Protein AF-A0A7S2JLD4-F1 (afdb_monomer_lite)

Radius of gyration: 40.52 Å; chains: 1; bounding box: 100×40×99 Å

Sequence (195 aa):
AATKGPEAGDALAAPRPEAVESIDSILMRTHRTEVIERVGPRAERYLPTEDPTAFLLPDNRLDPWERRWQKVFVAVPWLVFACMLASPLLLVRTNLPWLQKRAEEDRRAAEARATALDVGRVPEFVIVSFPQMPDVLERPFPTLLLLFDPGTFASAMFLPLMHDLEAALRASGIKVAVAALDLSASPRPPASFLW

Organism: NCBI:txid1333877

pLDDT: mean 81.18, std 14.67, range [35.88, 95.44]

Foldseek 3Di:
DDDDDDDDDDPPPDPDPPDPQDPVLVVLVVVVVVCCVVVHQQCVLVRDDSDPPDPDDDPSNDDPVVVVVSVVVVVVVVVVVVCVVVVVVVVCVVCVVVVVVVVVVVVVVQVVLLVQVVPDDADAEEEDEPVCVVVVVPDSAAEAEAEDEPVDPVCVPVVVVLNVVRVVCVVVSNRYHYYYYHQPDPPHDDPVPVD

Structure (mmCIF, N/CA/C/O backbone):
data_AF-A0A7S2JLD4-F1
#
_entry.id   AF-A0A7S2JLD4-F1
#
loop_
_atom_site.group_PDB
_atom_site.id
_atom_site.type_symbol
_atom_site.label_atom_id
_atom_site.label_alt_id
_atom_site.label_comp_id
_atom_site.label_asym_id
_atom_site.label_entity_id
_atom_site.label_seq_id
_atom_site.pdbx_PDB_ins_code
_atom_site.Cartn_x
_atom_site.Cartn_y
_atom_site.Cartn_z
_atom_site.occupancy
_atom_site.B_iso_or_equiv
_atom_site.auth_seq_id
_atom_site.auth_comp_id
_atom_site.auth_asym_id
_atom_site.auth_atom_id
_atom_site.pdbx_PDB_model_num
ATOM 1 N N . ALA A 1 1 ? 66.917 -23.394 -15.095 1.00 40.91 1 ALA A N 1
ATOM 2 C CA . ALA A 1 1 ? 66.005 -23.916 -16.129 1.00 40.91 1 ALA A CA 1
ATOM 3 C C . ALA A 1 1 ? 64.582 -23.570 -15.712 1.00 40.91 1 ALA A C 1
ATOM 5 O O . ALA A 1 1 ? 64.071 -24.175 -14.783 1.00 40.91 1 ALA A O 1
ATOM 6 N N . ALA A 1 2 ? 64.009 -22.519 -16.300 1.00 41.19 2 ALA A N 1
ATOM 7 C CA . ALA A 1 2 ? 62.650 -22.064 -16.020 1.00 41.19 2 ALA A CA 1
ATOM 8 C C . ALA A 1 2 ? 61.789 -22.398 -17.242 1.00 41.19 2 ALA A C 1
ATOM 10 O O . ALA A 1 2 ? 62.010 -21.869 -18.330 1.00 41.19 2 ALA A O 1
ATOM 11 N N . THR A 1 3 ? 60.878 -23.351 -17.076 1.00 37.22 3 THR A N 1
ATOM 12 C CA . THR A 1 3 ? 59.953 -23.827 -18.105 1.00 37.22 3 THR A CA 1
ATOM 13 C C . THR A 1 3 ? 58.864 -22.788 -18.339 1.00 37.22 3 THR A C 1
ATOM 15 O O . THR A 1 3 ? 58.007 -22.557 -17.489 1.00 37.22 3 THR A O 1
ATOM 18 N N . LYS A 1 4 ? 58.940 -22.152 -19.508 1.00 39.12 4 LYS A N 1
ATOM 19 C CA . LYS A 1 4 ? 57.953 -21.236 -20.078 1.00 39.12 4 LYS A CA 1
ATOM 20 C C . LYS A 1 4 ? 56.729 -22.069 -20.490 1.00 39.12 4 LYS A C 1
ATOM 22 O O . LYS A 1 4 ? 56.853 -22.939 -21.348 1.00 39.12 4 LYS A O 1
ATOM 27 N N . GLY A 1 5 ? 55.592 -21.868 -19.825 1.00 36.56 5 GLY A N 1
ATOM 28 C CA . GLY A 1 5 ? 54.322 -22.502 -20.196 1.00 36.56 5 GLY A CA 1
ATOM 29 C C . GLY A 1 5 ? 53.826 -21.975 -21.551 1.00 36.56 5 GLY A C 1
ATOM 30 O O . GLY A 1 5 ? 54.089 -20.811 -21.860 1.00 36.56 5 GLY A O 1
ATOM 31 N N . PRO A 1 6 ? 53.170 -22.808 -22.377 1.00 42.22 6 PRO A N 1
ATOM 32 C CA . PRO A 1 6 ? 52.760 -22.420 -23.718 1.00 42.22 6 PRO A CA 1
ATOM 33 C C . PRO A 1 6 ? 51.576 -21.451 -23.657 1.00 42.22 6 PRO A C 1
ATOM 35 O O . PRO A 1 6 ? 50.605 -21.675 -22.934 1.00 42.22 6 PRO A O 1
ATOM 38 N N . GLU A 1 7 ? 51.692 -20.366 -24.421 1.00 40.00 7 GLU A N 1
ATOM 39 C CA . GLU A 1 7 ? 50.635 -19.391 -24.666 1.00 40.00 7 GLU A CA 1
ATOM 40 C C . GLU A 1 7 ? 49.416 -20.105 -25.259 1.00 40.00 7 GLU A C 1
ATOM 42 O O . GLU A 1 7 ? 49.520 -20.850 -26.236 1.00 40.00 7 GLU A O 1
ATOM 47 N N . ALA A 1 8 ? 48.267 -19.919 -24.606 1.00 40.28 8 ALA A N 1
ATOM 48 C CA . ALA A 1 8 ? 46.988 -20.434 -25.055 1.00 40.28 8 ALA A CA 1
ATOM 49 C C . ALA A 1 8 ? 46.688 -19.842 -26.434 1.00 40.28 8 ALA A C 1
ATOM 51 O O . ALA A 1 8 ? 46.557 -18.628 -26.587 1.00 40.28 8 ALA A O 1
ATOM 52 N N . GLY A 1 9 ? 46.666 -20.735 -27.420 1.00 35.88 9 GLY A N 1
ATOM 53 C CA . GLY A 1 9 ? 46.580 -20.410 -28.827 1.00 35.88 9 GLY A CA 1
ATOM 54 C C . GLY A 1 9 ? 45.345 -19.598 -29.188 1.00 35.88 9 GLY A C 1
ATOM 55 O O . GLY A 1 9 ? 44.261 -19.785 -28.631 1.00 35.88 9 GLY A O 1
ATOM 56 N N . ASP A 1 10 ? 45.556 -18.747 -30.190 1.00 36.53 10 ASP A N 1
ATOM 57 C CA . ASP A 1 10 ? 44.549 -18.288 -31.134 1.00 36.53 10 ASP A CA 1
ATOM 58 C C . ASP A 1 10 ? 43.560 -19.421 -31.418 1.00 36.53 10 ASP A C 1
ATOM 60 O O . ASP A 1 10 ? 43.861 -20.398 -32.111 1.00 36.53 10 ASP A O 1
ATOM 64 N N . ALA A 1 11 ? 42.360 -19.292 -30.860 1.00 41.16 11 ALA A N 1
ATOM 65 C CA . ALA A 1 11 ? 41.224 -20.055 -31.320 1.00 41.16 11 ALA A CA 1
ATOM 66 C C . ALA A 1 11 ? 40.990 -19.633 -32.772 1.00 41.16 11 ALA A C 1
ATOM 68 O O . ALA A 1 11 ? 40.464 -18.548 -33.026 1.00 41.16 11 ALA A O 1
ATOM 69 N N . LEU A 1 12 ? 41.426 -20.481 -33.712 1.00 42.84 12 LEU A N 1
ATOM 70 C CA . LEU A 1 12 ? 41.063 -20.399 -35.120 1.00 42.84 12 LEU A CA 1
ATOM 71 C C . LEU A 1 12 ? 39.550 -20.186 -35.198 1.00 42.84 12 LEU A C 1
ATOM 73 O O . LEU A 1 12 ? 38.766 -21.113 -34.984 1.00 42.84 12 LEU A O 1
ATOM 77 N N . ALA A 1 13 ? 39.140 -18.957 -35.502 1.00 44.38 13 ALA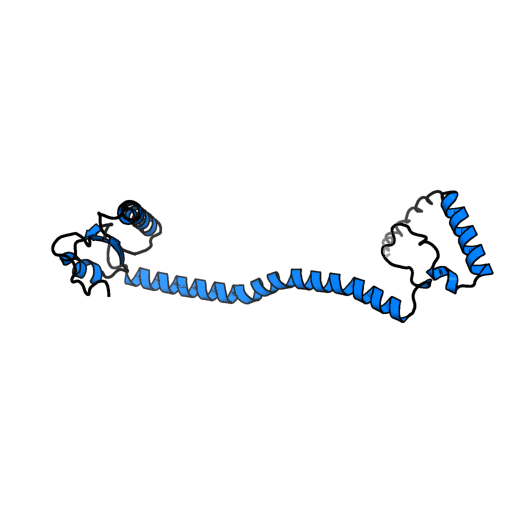 A N 1
ATOM 78 C CA . ALA A 1 13 ? 37.794 -18.689 -35.949 1.00 44.38 13 ALA A CA 1
ATOM 79 C C . ALA A 1 13 ? 37.601 -19.517 -37.220 1.00 44.38 13 ALA A C 1
ATOM 81 O O . ALA A 1 13 ? 38.242 -19.259 -38.241 1.00 44.38 13 ALA A O 1
ATOM 82 N N . ALA A 1 14 ? 36.772 -20.558 -37.133 1.00 44.38 14 ALA A N 1
ATOM 83 C CA . ALA A 1 14 ? 36.353 -21.312 -38.299 1.00 44.38 14 ALA A CA 1
ATOM 84 C C . ALA A 1 14 ? 35.874 -20.312 -39.369 1.00 44.38 14 ALA A C 1
ATOM 86 O O . ALA A 1 14 ? 35.101 -19.404 -39.028 1.00 44.38 14 ALA A O 1
ATOM 87 N N . PRO A 1 15 ? 36.330 -20.420 -40.631 1.00 46.25 15 PRO A N 1
ATOM 88 C CA . PRO A 1 15 ? 35.827 -19.557 -41.686 1.00 46.25 15 PRO A CA 1
ATOM 89 C C . PRO A 1 15 ? 34.311 -19.741 -41.743 1.00 46.25 15 PRO A C 1
ATOM 91 O O . PRO A 1 15 ? 33.816 -20.866 -41.851 1.00 46.25 15 PRO A O 1
ATOM 94 N N . ARG A 1 16 ? 33.568 -18.636 -41.590 1.00 47.72 16 ARG A N 1
ATOM 95 C CA . ARG A 1 16 ? 32.115 -18.645 -41.784 1.00 47.72 16 ARG A CA 1
ATOM 96 C C . ARG A 1 16 ? 31.854 -19.256 -43.163 1.00 47.72 16 ARG A C 1
ATOM 98 O O . ARG A 1 16 ? 32.512 -18.823 -44.107 1.00 47.72 16 ARG A O 1
ATOM 105 N N . PRO A 1 17 ? 30.940 -20.231 -43.298 1.00 48.19 17 PRO A N 1
ATOM 106 C CA . PRO A 1 17 ? 30.554 -20.704 -44.616 1.00 48.19 17 PRO A CA 1
ATOM 107 C C . PRO A 1 17 ? 30.037 -19.491 -45.390 1.00 48.19 17 PRO A C 1
ATOM 109 O O . PRO A 1 17 ? 29.082 -18.845 -44.953 1.00 48.19 17 PRO A O 1
ATOM 112 N N . GLU A 1 18 ? 30.724 -19.133 -46.475 1.00 55.59 18 GLU A N 1
ATOM 113 C CA . GLU A 1 18 ? 30.264 -18.105 -47.400 1.00 55.59 18 GLU A CA 1
ATOM 114 C C . GLU A 1 18 ? 28.884 -18.544 -47.884 1.00 55.59 18 GLU A C 1
ATOM 116 O O . GLU A 1 18 ? 28.733 -19.564 -48.561 1.00 55.59 18 GLU A O 1
ATOM 121 N N . ALA A 1 19 ? 27.852 -17.830 -47.434 1.00 59.12 19 ALA A N 1
ATOM 122 C CA . ALA A 1 19 ? 26.507 -18.032 -47.927 1.00 59.12 19 ALA A CA 1
ATOM 123 C C . ALA A 1 19 ? 26.563 -17.835 -49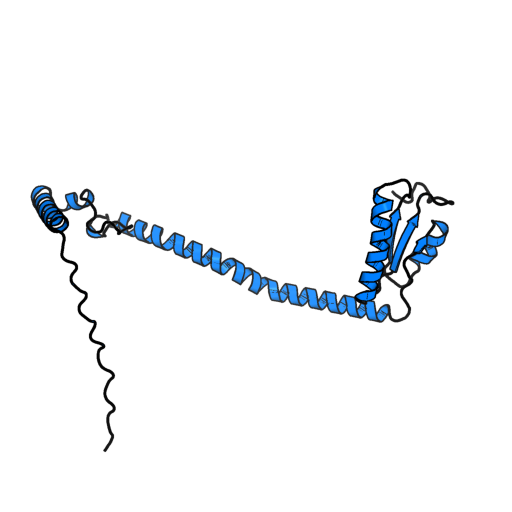.442 1.00 59.12 19 ALA A C 1
ATOM 125 O O . ALA A 1 19 ? 26.995 -16.780 -49.901 1.00 59.12 19 ALA A O 1
ATOM 126 N N . VAL A 1 20 ? 26.185 -18.865 -50.200 1.00 60.56 20 VAL A N 1
ATOM 127 C CA . VAL A 1 20 ? 26.134 -18.818 -51.664 1.00 60.56 20 VAL A CA 1
ATOM 128 C C . VAL A 1 20 ? 25.304 -17.594 -52.056 1.00 60.56 20 VAL A C 1
ATOM 130 O O . VAL A 1 20 ? 24.096 -17.571 -51.811 1.00 60.56 20 VAL A O 1
ATOM 133 N N . GLU A 1 21 ? 25.956 -16.554 -52.591 1.00 65.19 21 GLU A N 1
ATOM 134 C CA . GLU A 1 21 ? 25.275 -15.338 -53.040 1.00 65.19 21 GLU A CA 1
ATOM 135 C C . GLU A 1 21 ? 24.232 -15.743 -54.090 1.00 65.19 21 GLU A C 1
ATOM 137 O O . GLU A 1 21 ? 24.537 -16.386 -55.097 1.00 65.19 21 GLU A O 1
ATOM 142 N N . SER A 1 22 ? 22.969 -15.407 -53.833 1.00 80.12 22 SER A N 1
ATOM 143 C CA . SER A 1 22 ? 21.883 -15.669 -54.776 1.00 80.12 22 SER A CA 1
ATOM 144 C C . SER A 1 22 ? 22.113 -14.903 -56.085 1.00 80.12 22 SER A C 1
ATOM 146 O O . SER A 1 22 ? 22.617 -13.775 -56.078 1.00 80.12 22 SER A O 1
ATOM 148 N N . ILE A 1 23 ? 21.703 -15.478 -57.217 1.00 79.12 23 ILE A N 1
ATOM 149 C CA . ILE A 1 23 ? 21.789 -14.816 -58.533 1.00 79.12 23 ILE A CA 1
ATOM 150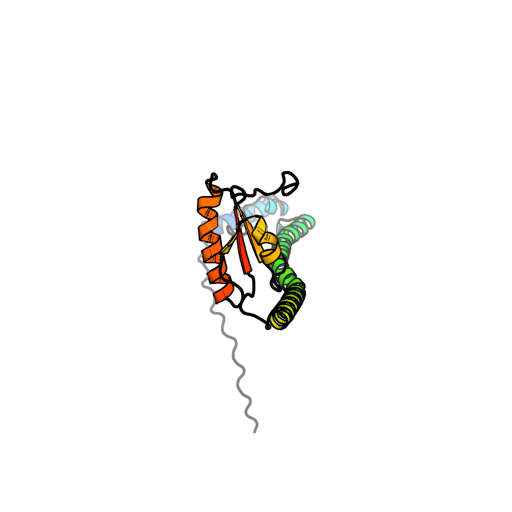 C C . ILE A 1 23 ? 21.103 -13.440 -58.489 1.00 79.12 23 ILE A C 1
ATOM 152 O O . ILE A 1 23 ? 21.629 -12.468 -59.030 1.00 79.12 23 ILE A O 1
ATOM 156 N N . ASP A 1 24 ? 19.996 -13.329 -57.753 1.00 75.56 24 ASP A N 1
ATOM 157 C CA . ASP A 1 24 ? 19.273 -12.074 -57.557 1.00 75.56 24 ASP A CA 1
ATOM 158 C C . ASP A 1 24 ? 20.114 -11.019 -56.824 1.00 75.56 24 ASP A C 1
ATOM 160 O O . ASP A 1 24 ? 20.131 -9.858 -57.232 1.00 75.56 24 ASP A O 1
ATOM 164 N N . SER A 1 25 ? 20.874 -11.402 -55.789 1.00 76.62 25 SER A N 1
ATOM 165 C CA . SER A 1 25 ? 21.777 -10.470 -55.093 1.00 76.62 25 SER A CA 1
ATOM 166 C C . SER A 1 25 ? 22.916 -9.967 -55.984 1.00 76.62 25 SER A C 1
ATOM 168 O O . SER A 1 25 ? 23.276 -8.790 -55.908 1.00 76.62 25 SER A O 1
ATOM 170 N N . ILE A 1 26 ? 23.430 -10.819 -56.877 1.00 80.88 26 ILE A N 1
ATOM 171 C CA . ILE A 1 26 ? 24.472 -10.444 -57.842 1.00 80.88 26 ILE A CA 1
ATOM 172 C C . ILE A 1 26 ? 23.900 -9.456 -58.865 1.00 80.88 26 ILE A C 1
ATOM 174 O O . ILE A 1 26 ? 24.467 -8.382 -59.064 1.00 80.88 26 ILE A O 1
ATOM 178 N N . LEU A 1 27 ? 22.739 -9.764 -59.453 1.00 82.38 27 LEU A N 1
ATOM 179 C CA . LEU A 1 27 ? 22.065 -8.894 -60.423 1.00 82.38 27 LEU A CA 1
ATOM 180 C C . LEU A 1 27 ? 21.689 -7.535 -59.819 1.00 82.38 27 LEU A C 1
ATOM 182 O O . LEU A 1 27 ? 21.893 -6.499 -60.455 1.00 82.38 27 LEU A O 1
ATOM 186 N N . MET A 1 28 ? 21.199 -7.519 -58.576 1.00 80.50 28 MET A N 1
ATOM 187 C CA . MET A 1 28 ? 20.879 -6.284 -57.856 1.00 80.50 28 MET A CA 1
ATOM 188 C C . MET A 1 28 ? 22.122 -5.425 -57.614 1.00 80.50 28 MET A C 1
ATOM 190 O O . MET A 1 28 ? 22.062 -4.209 -57.803 1.00 80.50 28 MET A O 1
ATOM 194 N N . ARG A 1 29 ? 23.260 -6.033 -57.249 1.00 82.44 29 ARG A N 1
ATOM 195 C CA . ARG A 1 29 ? 24.532 -5.317 -57.071 1.00 82.44 29 ARG A CA 1
ATOM 196 C C . ARG A 1 29 ? 25.039 -4.745 -58.398 1.00 82.44 29 ARG A C 1
ATOM 198 O O . ARG A 1 29 ? 25.413 -3.577 -58.437 1.00 82.44 29 ARG A O 1
ATOM 205 N N . THR A 1 30 ? 24.996 -5.509 -59.489 1.00 84.81 30 THR A N 1
ATOM 206 C CA . THR A 1 30 ? 25.430 -5.035 -60.816 1.00 84.81 30 THR A CA 1
ATOM 207 C C . THR A 1 30 ? 24.563 -3.885 -61.328 1.00 84.81 30 THR A C 1
ATOM 209 O O . THR A 1 30 ? 25.098 -2.854 -61.733 1.00 84.81 30 THR A O 1
ATOM 212 N N . HIS A 1 31 ? 23.234 -4.011 -61.240 1.00 83.81 31 HIS A N 1
ATOM 213 C CA . HIS A 1 31 ? 22.307 -2.946 -61.633 1.00 83.81 31 HIS A CA 1
ATOM 214 C C . HIS A 1 31 ? 22.509 -1.678 -60.790 1.00 83.81 31 HIS A C 1
ATOM 216 O O . HIS A 1 31 ? 22.475 -0.560 -61.299 1.00 83.81 31 HIS A O 1
ATOM 222 N N . ARG A 1 32 ? 22.772 -1.837 -59.488 1.00 83.56 32 ARG A N 1
ATOM 223 C CA . ARG A 1 32 ? 23.090 -0.727 -58.587 1.00 83.56 32 ARG A CA 1
ATOM 224 C C . ARG A 1 32 ? 24.354 0.016 -59.028 1.00 83.56 32 ARG A C 1
ATOM 226 O O . ARG A 1 32 ? 24.309 1.242 -59.118 1.00 83.56 32 ARG A O 1
ATOM 233 N N . THR A 1 33 ? 25.444 -0.700 -59.309 1.00 84.25 33 THR A N 1
ATOM 234 C CA . THR A 1 33 ? 26.702 -0.102 -59.785 1.00 84.25 33 THR A CA 1
ATOM 235 C C . THR A 1 33 ? 26.482 0.678 -61.078 1.00 84.25 33 THR A C 1
ATOM 237 O O . THR A 1 33 ? 26.883 1.834 -61.166 1.00 84.25 33 THR A O 1
ATOM 240 N N . GLU A 1 34 ? 25.749 0.105 -62.033 1.00 85.38 34 GLU A N 1
ATOM 241 C CA . GLU A 1 34 ? 25.434 0.768 -63.302 1.00 85.38 34 GLU A CA 1
ATOM 242 C C . GLU A 1 34 ? 24.619 2.060 -63.107 1.00 85.38 34 GLU A C 1
ATOM 244 O O . GLU A 1 34 ? 24.892 3.085 -63.737 1.00 85.38 34 GLU A O 1
ATOM 249 N N . VAL A 1 35 ? 23.630 2.051 -62.208 1.00 83.06 35 VAL A N 1
ATOM 250 C CA . VAL A 1 35 ? 22.839 3.250 -61.888 1.00 83.06 35 VAL A CA 1
ATOM 251 C C . VAL A 1 35 ? 23.708 4.334 -61.247 1.00 83.06 35 VAL A C 1
ATOM 253 O O . VAL A 1 35 ? 23.568 5.511 -61.589 1.00 83.06 35 VAL A O 1
ATOM 256 N N . ILE A 1 36 ? 24.618 3.959 -60.345 1.00 84.50 36 ILE A N 1
ATOM 257 C CA . ILE A 1 36 ? 25.536 4.900 -59.688 1.00 84.50 36 ILE A CA 1
ATOM 258 C C . ILE A 1 36 ? 26.520 5.498 -60.699 1.00 84.50 36 ILE A C 1
ATOM 260 O O . ILE A 1 36 ? 26.757 6.703 -60.666 1.00 84.50 36 ILE A O 1
ATOM 264 N N . GLU A 1 37 ? 27.045 4.699 -61.629 1.00 85.69 37 GLU A N 1
ATOM 265 C CA . GLU A 1 37 ? 27.940 5.177 -62.689 1.00 85.69 37 GLU A CA 1
ATOM 266 C C . GLU A 1 37 ? 27.245 6.160 -63.642 1.00 85.69 37 GLU A C 1
ATOM 268 O O . GLU A 1 37 ? 27.846 7.151 -64.055 1.00 85.69 37 GLU A O 1
ATOM 273 N N . ARG A 1 38 ? 25.964 5.929 -63.963 1.00 84.56 38 ARG A N 1
ATOM 274 C CA . ARG A 1 38 ? 25.200 6.774 -64.898 1.00 84.56 38 ARG A CA 1
ATOM 275 C C . ARG A 1 38 ? 24.638 8.051 -64.272 1.00 84.56 38 ARG A C 1
ATOM 277 O O . ARG A 1 38 ? 24.601 9.085 -64.933 1.00 84.56 38 ARG A O 1
ATOM 284 N N . VAL A 1 39 ? 24.141 7.982 -63.037 1.00 84.12 39 VAL A N 1
ATOM 285 C CA . VAL A 1 39 ? 23.393 9.078 -62.378 1.00 84.12 39 VAL A CA 1
ATOM 286 C C . VAL A 1 39 ? 24.236 9.784 -61.306 1.00 84.12 39 VAL A C 1
ATOM 288 O O . VAL A 1 39 ? 23.924 10.898 -60.880 1.00 84.12 39 VAL A O 1
ATOM 291 N N . GLY A 1 40 ? 25.344 9.167 -60.896 1.00 82.75 40 GLY A N 1
ATOM 292 C CA . GLY A 1 40 ? 26.253 9.662 -59.873 1.00 82.75 40 GLY A CA 1
ATOM 293 C C . GLY A 1 40 ? 25.928 9.156 -58.459 1.00 82.75 40 GLY A C 1
ATOM 294 O O . GLY A 1 40 ? 24.868 8.578 -58.203 1.00 82.75 40 GLY A O 1
ATOM 295 N N . PRO A 1 41 ? 26.812 9.436 -57.484 1.00 80.00 41 PRO A N 1
ATOM 296 C CA . PRO A 1 41 ? 26.761 8.859 -56.133 1.00 80.00 41 PRO A CA 1
ATOM 297 C C . PRO A 1 41 ? 25.532 9.282 -55.315 1.00 80.00 41 PRO A C 1
ATOM 299 O O . PRO A 1 41 ? 25.147 8.611 -54.363 1.00 80.00 41 PRO A O 1
ATOM 302 N N . ARG A 1 42 ? 24.852 10.372 -55.694 1.00 77.56 42 ARG A N 1
ATOM 303 C CA . ARG A 1 42 ? 23.611 10.809 -55.029 1.00 77.56 42 ARG A CA 1
ATOM 304 C C . ARG A 1 42 ? 22.426 9.874 -55.286 1.00 77.56 42 ARG A C 1
ATOM 306 O O . ARG A 1 42 ? 21.473 9.892 -54.508 1.00 77.56 42 ARG A O 1
ATOM 313 N N . ALA A 1 43 ? 22.480 9.054 -56.338 1.00 80.00 43 ALA A N 1
ATOM 314 C CA . ALA A 1 43 ? 21.441 8.073 -56.640 1.00 80.00 43 ALA A CA 1
ATOM 315 C C . ALA A 1 43 ? 21.362 6.950 -55.588 1.00 80.00 43 ALA A C 1
ATOM 317 O O . ALA A 1 43 ? 20.299 6.356 -55.409 1.00 80.00 43 ALA A O 1
ATOM 318 N N . GLU A 1 44 ? 22.441 6.706 -54.828 1.00 80.25 44 GLU A N 1
ATOM 319 C CA . GLU A 1 44 ? 22.493 5.668 -53.787 1.00 80.25 44 GLU A CA 1
ATOM 320 C C . GLU A 1 44 ? 21.406 5.812 -52.719 1.00 80.25 44 GLU A C 1
ATOM 322 O O . GLU A 1 44 ? 20.967 4.801 -52.164 1.00 80.25 44 GLU A O 1
ATOM 327 N N . ARG A 1 45 ? 20.955 7.047 -52.460 1.00 80.44 45 ARG A N 1
ATOM 328 C CA . ARG A 1 45 ? 19.912 7.377 -51.481 1.00 80.44 45 ARG A CA 1
ATOM 329 C C . ARG A 1 45 ? 18.557 6.753 -51.819 1.00 80.44 45 ARG A C 1
ATOM 331 O O . ARG A 1 45 ? 17.809 6.423 -50.905 1.00 80.44 45 ARG A O 1
ATOM 338 N N . TYR A 1 46 ? 18.259 6.577 -53.105 1.00 80.56 46 TYR A N 1
ATOM 339 C CA . TYR A 1 46 ? 16.956 6.103 -53.590 1.00 80.56 46 TYR A CA 1
ATOM 340 C C . TYR A 1 46 ? 16.952 4.623 -53.978 1.00 80.56 46 TYR A C 1
ATOM 342 O O . TYR A 1 46 ? 15.897 4.061 -54.261 1.00 80.56 46 TYR A O 1
ATOM 350 N N . LEU A 1 47 ? 18.122 3.984 -54.003 1.00 82.06 47 LEU A N 1
ATOM 351 C CA . LEU A 1 47 ? 18.235 2.566 -54.324 1.00 82.06 47 LEU A CA 1
ATOM 352 C C . LEU A 1 47 ? 17.764 1.706 -53.138 1.00 82.06 47 LEU A C 1
ATOM 354 O O . LEU A 1 47 ? 17.962 2.101 -51.990 1.00 82.06 47 LEU A O 1
ATOM 358 N N . PRO A 1 48 ? 17.208 0.505 -53.362 1.00 79.94 48 PRO A N 1
ATOM 359 C CA . PRO A 1 48 ? 16.862 -0.422 -52.282 1.00 79.94 48 PRO A CA 1
ATOM 360 C C . PRO A 1 48 ? 18.047 -0.718 -51.347 1.00 79.94 48 PRO A C 1
ATOM 362 O O . PRO A 1 48 ? 19.212 -0.636 -51.757 1.00 79.94 48 PRO A O 1
ATOM 365 N N . THR A 1 49 ? 17.782 -0.988 -50.067 1.00 74.75 49 THR A N 1
ATOM 366 C CA . THR A 1 49 ? 18.813 -1.389 -49.089 1.00 74.75 49 THR A CA 1
ATOM 367 C C . THR A 1 49 ? 19.371 -2.764 -49.456 1.00 74.75 49 THR A C 1
ATOM 369 O O . THR A 1 49 ? 18.616 -3.632 -49.878 1.00 74.75 49 THR A O 1
ATOM 372 N N . GLU A 1 50 ? 20.690 -2.946 -49.341 1.00 72.19 50 GLU A N 1
ATOM 373 C CA . GLU A 1 50 ? 21.346 -4.224 -49.675 1.00 72.19 50 GLU A CA 1
ATOM 374 C C . GLU A 1 50 ? 21.032 -5.312 -48.646 1.00 72.19 50 GLU A C 1
ATOM 376 O O . GLU A 1 50 ? 20.848 -6.470 -49.006 1.00 72.19 50 GLU A O 1
ATOM 381 N N . ASP A 1 51 ? 20.927 -4.923 -47.376 1.00 75.69 51 ASP A N 1
ATOM 382 C CA . ASP A 1 51 ? 20.494 -5.799 -46.298 1.00 75.69 51 ASP A CA 1
ATOM 383 C C . ASP A 1 51 ? 18.984 -5.613 -46.047 1.00 75.69 51 ASP A C 1
ATOM 385 O O . ASP A 1 51 ? 18.570 -4.547 -45.577 1.00 75.69 51 ASP A O 1
ATOM 389 N N . PRO A 1 52 ? 18.146 -6.626 -46.335 1.00 70.88 52 PRO A N 1
ATOM 390 C CA . PRO A 1 52 ? 16.707 -6.561 -46.089 1.00 70.88 52 PRO A CA 1
ATOM 391 C C . PRO A 1 52 ? 16.352 -6.557 -44.594 1.00 70.88 52 PRO A C 1
ATOM 393 O O . PRO A 1 52 ? 15.215 -6.255 -44.239 1.00 70.88 52 PRO A O 1
ATOM 396 N N . THR A 1 53 ? 17.301 -6.889 -43.714 1.00 77.69 53 THR A N 1
ATOM 397 C CA . THR A 1 53 ? 17.117 -6.915 -42.255 1.00 77.69 53 THR A CA 1
ATOM 398 C C . THR A 1 53 ? 17.638 -5.659 -41.559 1.00 77.69 53 THR A C 1
ATOM 400 O O . THR A 1 53 ? 17.394 -5.462 -40.365 1.00 77.69 53 THR A O 1
ATOM 403 N N . ALA A 1 54 ? 18.310 -4.768 -42.292 1.00 75.56 54 ALA A N 1
ATOM 404 C CA . ALA A 1 54 ? 18.807 -3.521 -41.740 1.00 75.56 54 ALA A CA 1
ATOM 405 C C . ALA A 1 54 ? 17.647 -2.562 -41.444 1.00 75.56 54 ALA A C 1
ATOM 407 O O . ALA A 1 54 ? 17.051 -1.960 -42.335 1.00 75.56 54 ALA A O 1
ATOM 408 N N . PHE A 1 55 ? 17.361 -2.377 -40.155 1.00 75.06 55 PHE A N 1
ATOM 409 C CA . PHE A 1 55 ? 16.390 -1.387 -39.684 1.00 75.06 55 PHE A CA 1
ATOM 410 C C . PHE A 1 55 ? 16.874 0.060 -39.889 1.00 75.06 55 PHE A C 1
ATOM 412 O O . PHE A 1 55 ? 16.079 0.996 -39.942 1.00 75.06 55 PHE A O 1
ATOM 419 N N . LEU A 1 56 ? 18.191 0.252 -39.987 1.00 82.19 56 LEU A N 1
ATOM 420 C CA . LEU A 1 56 ? 18.833 1.552 -40.117 1.00 82.19 56 LEU A CA 1
ATOM 421 C C . LEU A 1 56 ? 19.371 1.758 -41.532 1.00 82.19 56 LEU A C 1
ATOM 423 O O . LEU A 1 56 ? 19.945 0.849 -42.129 1.00 82.19 56 LEU A O 1
ATOM 427 N N . LEU A 1 57 ? 19.233 2.983 -42.042 1.00 82.88 57 LEU A N 1
ATOM 428 C CA . LEU A 1 57 ? 19.821 3.358 -43.322 1.00 82.88 57 LEU A CA 1
ATOM 429 C C . LEU A 1 57 ? 21.352 3.371 -43.209 1.00 82.88 57 LEU A C 1
ATOM 431 O O . LEU A 1 57 ? 21.885 3.848 -42.198 1.00 82.88 57 LEU A O 1
ATOM 435 N N . PRO A 1 58 ? 22.064 2.872 -44.233 1.00 80.88 58 PRO A N 1
ATOM 436 C CA . PRO A 1 58 ? 23.513 2.849 -44.223 1.00 80.88 58 PRO A CA 1
ATOM 437 C C . PRO A 1 58 ? 24.087 4.268 -44.336 1.00 80.88 58 PRO A C 1
ATOM 439 O O . PRO A 1 58 ? 23.548 5.147 -45.014 1.00 80.88 58 PRO A O 1
ATOM 442 N N . ASP A 1 59 ? 25.213 4.479 -43.657 1.00 78.00 59 ASP A N 1
ATOM 443 C CA . ASP A 1 59 ? 25.847 5.784 -43.449 1.00 78.00 59 ASP A CA 1
ATOM 444 C C . ASP A 1 59 ? 26.191 6.534 -44.751 1.00 78.00 59 ASP A C 1
ATOM 446 O O . ASP A 1 59 ? 26.209 7.766 -44.759 1.00 78.00 59 ASP A O 1
ATOM 450 N N . ASN A 1 60 ? 26.460 5.812 -45.843 1.00 77.69 60 ASN A N 1
ATOM 451 C CA . ASN A 1 60 ? 26.782 6.371 -47.163 1.00 77.69 60 ASN A CA 1
ATOM 452 C C . ASN A 1 60 ? 25.600 7.084 -47.838 1.00 77.69 60 ASN A C 1
ATOM 454 O O . ASN A 1 60 ? 25.818 7.881 -48.745 1.00 77.69 60 ASN A O 1
ATOM 458 N N . ARG A 1 61 ? 24.363 6.832 -47.394 1.00 79.38 61 ARG A N 1
ATOM 459 C CA . ARG A 1 61 ? 23.146 7.427 -47.975 1.00 79.38 61 ARG A CA 1
ATOM 460 C C . ARG A 1 61 ? 22.617 8.634 -47.218 1.00 79.38 61 ARG A C 1
ATOM 462 O O . ARG A 1 61 ? 21.717 9.310 -47.712 1.00 79.38 61 ARG A O 1
ATOM 469 N N . LEU A 1 62 ? 23.133 8.854 -46.014 1.00 82.06 62 LEU A N 1
ATOM 470 C CA . LEU A 1 62 ? 22.628 9.851 -45.085 1.00 82.06 62 LEU A CA 1
ATOM 471 C C . LEU A 1 62 ? 23.474 11.110 -45.134 1.00 82.06 62 LEU A C 1
ATOM 473 O O . LEU A 1 62 ? 24.709 11.054 -45.108 1.00 82.06 62 LEU A O 1
ATOM 477 N N . ASP A 1 63 ? 22.797 12.251 -45.075 1.00 85.12 63 ASP A N 1
ATOM 478 C CA . ASP A 1 63 ? 23.484 13.512 -44.852 1.00 85.12 63 ASP A CA 1
ATOM 479 C C . ASP A 1 63 ? 24.145 13.521 -43.454 1.00 85.12 63 ASP A C 1
ATOM 481 O O . ASP A 1 63 ? 23.652 12.888 -42.509 1.00 85.12 63 ASP A O 1
ATOM 485 N N . PRO A 1 64 ? 25.248 14.270 -43.249 1.00 86.06 64 PRO A N 1
ATOM 486 C CA . PRO A 1 64 ? 25.944 14.323 -41.956 1.00 86.06 64 PRO A CA 1
ATOM 487 C C . PRO A 1 64 ? 25.060 14.761 -40.774 1.00 86.06 64 PRO A C 1
ATOM 489 O O . PRO A 1 64 ? 25.389 14.515 -39.609 1.00 86.06 64 PRO A O 1
ATOM 492 N N . TRP A 1 65 ? 23.958 15.454 -41.063 1.00 88.00 65 TRP A N 1
ATOM 493 C CA . TRP A 1 65 ? 22.947 15.844 -40.085 1.00 88.00 65 TRP A CA 1
ATOM 494 C C . TRP A 1 65 ? 21.970 14.706 -39.770 1.00 88.00 65 TRP A C 1
ATOM 496 O O . TRP A 1 65 ? 21.743 14.401 -38.600 1.00 88.00 65 TRP A O 1
ATOM 506 N N . GLU A 1 66 ? 21.456 14.021 -40.790 1.00 87.50 66 GLU A N 1
ATOM 507 C CA . GLU A 1 66 ? 20.541 12.881 -40.641 1.00 87.50 66 GLU A CA 1
ATOM 508 C C . GLU A 1 66 ? 21.200 11.736 -39.866 1.00 87.50 66 GLU A C 1
ATOM 510 O O . GLU A 1 66 ? 20.591 11.150 -38.972 1.00 87.50 66 GLU A O 1
ATOM 515 N N . ARG A 1 67 ? 22.496 11.500 -40.102 1.00 87.44 67 ARG A N 1
ATOM 516 C CA . ARG A 1 67 ? 23.284 10.508 -39.358 1.00 87.44 67 ARG A CA 1
ATOM 517 C C . ARG A 1 67 ? 23.330 10.783 -37.854 1.00 87.44 67 ARG A C 1
ATOM 519 O O . ARG A 1 67 ? 23.320 9.854 -37.047 1.00 87.44 67 ARG A O 1
ATOM 526 N N . ARG A 1 68 ? 23.398 12.057 -37.451 1.00 89.50 68 ARG A N 1
ATOM 527 C CA . ARG A 1 68 ? 23.367 12.433 -36.028 1.00 89.50 68 ARG A CA 1
ATOM 528 C C . ARG A 1 68 ? 22.006 12.126 -35.423 1.00 89.50 68 ARG A C 1
ATOM 530 O O . ARG A 1 68 ? 21.952 11.524 -34.355 1.00 89.50 68 ARG A O 1
ATOM 537 N N . TRP A 1 69 ? 20.931 12.465 -36.128 1.00 91.00 69 TRP A N 1
ATOM 538 C CA . TRP A 1 69 ? 19.576 12.161 -35.676 1.00 91.00 69 TRP A CA 1
ATOM 539 C C . TRP A 1 69 ? 19.317 10.667 -35.577 1.00 91.00 69 TRP A C 1
ATOM 541 O O . TRP A 1 69 ? 18.792 10.231 -34.560 1.00 91.00 69 TRP A O 1
ATOM 551 N N . GLN A 1 70 ? 19.764 9.868 -36.545 1.00 90.88 70 GLN A N 1
ATOM 552 C CA . GLN A 1 70 ? 19.638 8.413 -36.482 1.00 90.88 70 GLN A CA 1
ATOM 553 C C . GLN A 1 70 ? 20.284 7.842 -35.208 1.00 90.88 70 GLN A C 1
ATOM 555 O O . GLN A 1 70 ? 19.682 7.015 -34.530 1.00 90.88 70 GLN A O 1
ATOM 560 N N . LYS A 1 71 ? 21.460 8.345 -34.804 1.00 90.88 71 LYS A N 1
ATOM 561 C CA . LYS A 1 71 ? 22.103 7.948 -33.538 1.00 90.88 71 LYS A CA 1
ATOM 562 C C . LYS A 1 71 ? 21.300 8.375 -32.311 1.00 90.88 71 LYS A C 1
ATOM 564 O O . LYS A 1 71 ? 21.180 7.595 -31.372 1.00 90.88 71 LYS A O 1
ATOM 569 N N . VAL A 1 72 ? 20.738 9.584 -32.318 1.00 92.38 72 VAL A N 1
ATOM 570 C CA . VAL A 1 72 ? 19.882 10.077 -31.226 1.00 92.38 72 VAL A CA 1
ATOM 571 C C . VAL A 1 72 ? 18.620 9.224 -31.103 1.00 92.38 72 VAL A C 1
ATOM 573 O O . VAL A 1 72 ? 18.309 8.769 -30.008 1.00 92.38 72 VAL A O 1
ATOM 576 N N . PHE A 1 73 ? 17.934 8.934 -32.210 1.00 90.94 73 PHE A N 1
ATOM 577 C CA . PHE A 1 73 ? 16.727 8.105 -32.219 1.00 90.94 73 PHE A CA 1
ATOM 578 C C . PHE A 1 73 ? 16.980 6.663 -31.790 1.00 90.94 73 PHE A C 1
ATOM 580 O O . PHE A 1 73 ? 16.082 6.038 -31.240 1.00 90.94 73 PHE A O 1
ATOM 587 N N . VAL A 1 74 ? 18.191 6.145 -31.989 1.00 91.38 74 VAL A N 1
ATOM 588 C CA . VAL A 1 74 ? 18.582 4.844 -31.442 1.00 91.38 74 VAL A CA 1
ATOM 589 C C . VAL A 1 74 ? 18.903 4.963 -29.952 1.00 91.38 74 VAL A C 1
ATOM 591 O O . VAL A 1 74 ? 18.407 4.173 -29.160 1.00 91.38 74 VAL A O 1
ATOM 594 N N . ALA A 1 75 ? 19.693 5.953 -29.535 1.00 93.88 75 ALA A N 1
ATOM 595 C CA . ALA A 1 75 ? 20.163 6.068 -28.154 1.00 93.88 75 ALA A CA 1
ATOM 596 C C . ALA A 1 75 ? 19.066 6.473 -27.154 1.00 93.88 75 ALA A C 1
ATOM 598 O O . ALA A 1 75 ? 19.065 5.995 -26.020 1.00 93.88 75 ALA A O 1
ATOM 599 N N . VAL A 1 76 ? 18.132 7.342 -27.551 1.00 95.44 76 VAL A N 1
ATOM 600 C CA . VAL A 1 76 ? 17.096 7.887 -26.659 1.00 95.44 76 VAL A CA 1
ATOM 601 C C . VAL A 1 76 ? 16.170 6.795 -26.108 1.00 95.44 76 VAL A C 1
ATOM 603 O O . VAL A 1 76 ? 16.027 6.742 -24.887 1.00 95.44 76 VAL A O 1
ATOM 606 N N . PRO A 1 77 ? 15.588 5.887 -26.917 1.00 94.69 77 PRO A N 1
ATOM 607 C CA . PRO A 1 77 ? 14.778 4.786 -26.399 1.00 94.69 77 PRO A CA 1
ATOM 608 C C . PRO A 1 77 ? 15.531 3.898 -25.407 1.00 94.69 77 PRO A C 1
ATOM 610 O O . PRO A 1 77 ? 14.977 3.541 -24.371 1.00 94.69 77 PRO A O 1
ATOM 613 N N . TRP A 1 78 ? 16.806 3.595 -25.672 1.00 95.12 78 TRP A N 1
ATOM 614 C CA . TRP A 1 78 ? 17.641 2.818 -24.751 1.00 95.12 78 TRP A CA 1
ATOM 615 C C . TRP A 1 78 ? 17.888 3.547 -23.430 1.00 95.12 78 TRP A C 1
ATOM 617 O O . TRP A 1 78 ? 17.821 2.933 -22.366 1.00 95.12 78 TRP A O 1
ATOM 627 N N . LEU A 1 79 ? 18.125 4.859 -23.481 1.00 95.06 79 LEU A N 1
ATOM 628 C CA . LEU A 1 79 ? 18.299 5.678 -22.286 1.00 95.06 79 LEU A CA 1
ATOM 629 C C . LEU A 1 79 ? 17.005 5.746 -21.469 1.00 95.06 79 LEU A C 1
ATOM 631 O O . LEU A 1 79 ? 17.034 5.524 -20.262 1.00 95.06 79 LEU A O 1
ATOM 635 N N . VAL A 1 80 ? 15.864 5.985 -22.121 1.00 95.31 80 VAL A N 1
ATOM 636 C CA . VAL A 1 80 ? 14.548 6.000 -21.465 1.00 95.31 80 VAL A CA 1
ATOM 637 C C . VAL A 1 80 ? 14.248 4.644 -20.832 1.00 95.31 80 VAL A C 1
ATOM 639 O O . VAL A 1 80 ? 13.842 4.593 -19.673 1.00 95.31 80 VAL A O 1
ATOM 642 N N . PHE A 1 81 ? 14.509 3.546 -21.543 1.00 95.25 81 PHE A N 1
ATOM 643 C CA . PHE A 1 81 ? 14.342 2.194 -21.017 1.00 95.25 81 PHE A CA 1
ATOM 644 C C . PHE A 1 81 ? 15.210 1.953 -19.774 1.00 95.25 81 PHE A C 1
ATOM 646 O O . PHE A 1 81 ? 14.710 1.489 -18.748 1.00 95.25 81 PHE A O 1
ATOM 653 N N . ALA A 1 82 ? 16.488 2.340 -19.819 1.00 95.38 82 ALA A N 1
ATOM 654 C CA . ALA A 1 82 ? 17.381 2.243 -18.668 1.00 95.38 82 ALA A CA 1
ATOM 655 C C . ALA A 1 82 ? 16.875 3.076 -17.475 1.00 95.38 82 ALA A C 1
ATOM 657 O O . ALA A 1 82 ? 16.887 2.601 -16.339 1.00 95.38 82 ALA A O 1
ATOM 658 N N . CYS A 1 83 ? 16.364 4.287 -17.718 1.00 93.88 83 CYS A N 1
ATOM 659 C CA . CYS A 1 83 ? 15.769 5.132 -16.683 1.00 93.88 83 CYS A CA 1
ATOM 660 C C . CYS A 1 83 ? 14.497 4.520 -16.080 1.00 93.88 83 CYS A C 1
ATOM 662 O O . CYS A 1 83 ? 14.329 4.555 -14.858 1.00 93.88 83 CYS A O 1
ATOM 664 N N . MET A 1 84 ? 13.616 3.940 -16.900 1.00 95.06 84 MET A N 1
ATOM 665 C CA . MET A 1 84 ? 12.408 3.251 -16.430 1.00 95.06 84 MET A CA 1
ATOM 666 C C . MET A 1 84 ? 12.748 2.030 -15.573 1.00 95.06 84 MET A C 1
ATOM 668 O O . MET A 1 84 ? 12.073 1.793 -14.577 1.00 95.06 84 MET A O 1
ATOM 672 N N . LEU A 1 85 ? 13.814 1.297 -15.905 1.00 93.94 85 LEU A N 1
ATOM 673 C CA . LEU A 1 85 ? 14.275 0.154 -15.116 1.00 93.94 85 LEU A CA 1
ATOM 674 C C . LEU A 1 85 ? 14.949 0.581 -13.800 1.00 93.94 85 LEU A C 1
ATOM 676 O O . LEU A 1 85 ? 14.760 -0.053 -12.763 1.00 93.94 85 LEU A O 1
ATOM 680 N N . ALA A 1 86 ? 15.720 1.670 -13.822 1.00 94.06 86 ALA A N 1
ATOM 681 C CA . ALA A 1 86 ? 16.456 2.152 -12.654 1.00 94.06 86 ALA A CA 1
ATOM 682 C C . ALA A 1 86 ? 15.559 2.851 -11.619 1.00 94.06 86 ALA A C 1
ATOM 684 O O . ALA A 1 86 ? 15.801 2.751 -10.416 1.00 94.06 86 ALA A O 1
ATOM 685 N N . SER A 1 87 ? 14.513 3.542 -12.070 1.00 91.38 87 SER A N 1
ATOM 686 C CA . SER A 1 87 ? 13.613 4.332 -11.222 1.00 91.38 87 SER A CA 1
ATOM 687 C C . SER A 1 87 ? 12.929 3.542 -10.090 1.00 91.38 87 SER A C 1
ATOM 689 O O . SER A 1 87 ? 13.016 3.995 -8.946 1.00 91.38 87 SER A O 1
ATOM 691 N N . PRO A 1 88 ? 12.300 2.366 -10.312 1.00 90.56 88 PRO A N 1
ATOM 692 C CA . PRO A 1 88 ? 11.695 1.594 -9.222 1.00 90.56 88 PRO A CA 1
ATOM 693 C C . PRO A 1 88 ? 12.743 1.102 -8.218 1.00 90.56 88 PRO A C 1
ATOM 695 O O . PRO A 1 88 ? 12.507 1.137 -7.013 1.00 90.56 88 PRO A O 1
ATOM 698 N N . LEU A 1 89 ? 13.932 0.715 -8.688 1.00 90.94 89 LEU A N 1
ATOM 699 C CA . LEU A 1 89 ? 15.028 0.280 -7.819 1.00 90.94 89 LEU A CA 1
ATOM 700 C C . LEU A 1 89 ? 15.541 1.427 -6.943 1.00 90.94 89 LEU A C 1
ATOM 702 O O . LEU A 1 89 ? 15.795 1.238 -5.752 1.00 90.94 89 LEU A O 1
ATOM 706 N N . LEU A 1 90 ? 15.654 2.625 -7.519 1.00 92.31 90 LEU A N 1
ATOM 707 C CA . LEU A 1 90 ? 16.053 3.821 -6.791 1.00 92.31 90 LEU A CA 1
ATOM 708 C C . LEU A 1 90 ? 14.996 4.210 -5.751 1.00 92.31 90 LEU A C 1
ATOM 710 O O . LEU A 1 90 ? 15.352 4.457 -4.604 1.00 92.31 90 LEU A O 1
ATOM 714 N N . LEU A 1 91 ? 13.712 4.185 -6.121 1.00 91.06 91 LEU A N 1
ATOM 715 C CA . LEU A 1 91 ? 12.592 4.465 -5.217 1.00 91.06 91 LEU A CA 1
ATOM 716 C C . LEU A 1 91 ? 12.530 3.490 -4.042 1.00 91.06 91 LEU A C 1
ATOM 718 O O . LEU A 1 91 ? 12.310 3.915 -2.910 1.00 91.06 91 LEU A O 1
ATOM 722 N N . VAL A 1 92 ? 12.732 2.193 -4.278 1.00 91.38 92 VAL A N 1
ATOM 723 C CA . VAL A 1 92 ? 12.789 1.215 -3.185 1.00 91.38 92 VAL A CA 1
ATOM 724 C C . VAL A 1 92 ? 13.985 1.518 -2.293 1.00 91.38 92 VAL A C 1
ATOM 726 O O . VAL A 1 92 ? 13.828 1.626 -1.082 1.00 91.38 92 VAL A O 1
ATOM 729 N N . ARG A 1 93 ? 15.173 1.724 -2.867 1.00 90.44 93 ARG A N 1
ATOM 730 C CA . ARG A 1 93 ? 16.391 1.972 -2.088 1.00 90.44 93 ARG A CA 1
ATOM 731 C C . ARG A 1 93 ? 16.304 3.235 -1.228 1.00 90.44 93 ARG A C 1
ATOM 733 O O . ARG A 1 93 ? 16.823 3.229 -0.115 1.00 90.44 93 ARG A O 1
ATOM 740 N N . THR A 1 94 ? 15.680 4.303 -1.719 1.00 91.25 94 THR A N 1
ATOM 741 C CA . THR A 1 94 ? 15.536 5.554 -0.961 1.00 91.25 94 THR A CA 1
ATOM 742 C C . THR A 1 94 ? 14.452 5.465 0.112 1.00 91.25 94 THR A C 1
ATOM 744 O O . THR A 1 94 ? 14.648 5.995 1.203 1.00 91.25 94 THR A O 1
ATOM 747 N N . ASN A 1 95 ? 13.342 4.768 -0.152 1.00 90.38 95 ASN A N 1
ATOM 748 C CA . ASN A 1 95 ? 12.215 4.691 0.783 1.00 90.38 95 ASN A CA 1
ATOM 749 C C . ASN A 1 95 ? 12.331 3.560 1.812 1.00 90.38 95 ASN A C 1
ATOM 751 O O . ASN A 1 95 ? 11.790 3.680 2.910 1.00 90.38 95 ASN A O 1
ATOM 755 N N . LEU A 1 96 ? 13.040 2.475 1.498 1.00 91.31 96 LEU A N 1
ATOM 756 C CA . LEU A 1 96 ? 13.199 1.325 2.387 1.00 91.31 96 LEU A CA 1
ATOM 757 C C . LEU A 1 96 ? 13.747 1.683 3.781 1.00 91.31 96 LEU A C 1
ATOM 759 O O . LEU A 1 96 ? 13.131 1.249 4.753 1.00 91.31 96 LEU A O 1
ATOM 763 N N . PRO A 1 97 ? 14.824 2.482 3.941 1.00 89.88 97 PRO A N 1
ATOM 764 C CA . PRO A 1 97 ? 15.320 2.814 5.278 1.00 89.88 97 PRO A CA 1
ATOM 765 C C . PRO A 1 97 ? 14.312 3.645 6.081 1.00 89.88 97 PRO A C 1
ATOM 767 O O . PRO A 1 97 ? 14.185 3.460 7.290 1.00 89.88 97 PRO A O 1
ATOM 770 N N . TRP A 1 98 ? 13.561 4.531 5.420 1.00 91.62 98 TRP A N 1
ATOM 771 C CA . TRP A 1 98 ? 12.509 5.310 6.073 1.00 91.62 98 TRP A CA 1
ATOM 772 C C . TRP A 1 98 ? 11.347 4.417 6.528 1.00 91.62 98 TRP A C 1
ATOM 774 O O . TRP A 1 98 ? 10.916 4.517 7.676 1.00 91.62 98 TRP A O 1
ATOM 784 N N . LEU A 1 99 ? 10.890 3.498 5.671 1.00 89.06 99 LEU A N 1
ATOM 785 C CA . LEU A 1 99 ? 9.840 2.531 6.006 1.00 89.06 99 LEU A CA 1
ATOM 786 C C . LEU A 1 99 ? 10.263 1.594 7.139 1.00 89.06 99 LEU A C 1
ATOM 788 O O . LEU A 1 99 ? 9.477 1.350 8.048 1.00 89.06 99 LEU A O 1
ATOM 792 N N . GLN A 1 100 ? 11.504 1.106 7.115 1.00 92.44 100 GLN A N 1
ATOM 793 C CA . GLN A 1 100 ? 12.054 0.262 8.178 1.00 92.44 100 GLN A CA 1
ATOM 794 C C . GLN A 1 100 ? 12.112 1.008 9.509 1.00 92.44 100 GLN A C 1
ATOM 796 O O . GLN A 1 100 ? 11.706 0.462 10.532 1.00 92.44 100 GLN A O 1
ATOM 801 N N . LYS A 1 101 ? 12.565 2.268 9.501 1.00 92.50 101 LYS A N 1
ATOM 802 C CA . LYS A 1 101 ? 12.596 3.096 10.708 1.00 92.50 101 LYS A CA 1
ATOM 803 C C . LYS A 1 101 ? 11.191 3.313 11.271 1.00 92.50 101 LYS A C 1
ATOM 805 O O . LYS A 1 101 ? 10.988 3.134 12.465 1.00 92.50 101 LYS A O 1
ATOM 810 N N . ARG A 1 102 ? 10.224 3.638 10.411 1.00 90.88 102 ARG A N 1
ATOM 811 C CA . ARG A 1 102 ? 8.827 3.835 10.811 1.00 90.88 102 ARG A CA 1
ATOM 812 C C . ARG A 1 102 ? 8.200 2.557 11.371 1.00 90.88 102 ARG A C 1
ATOM 814 O O . ARG A 1 102 ? 7.568 2.604 12.415 1.00 90.88 102 ARG A O 1
ATOM 821 N N . ALA A 1 103 ? 8.424 1.416 10.722 1.00 89.31 103 ALA A N 1
ATOM 822 C CA . ALA A 1 103 ? 7.936 0.126 11.202 1.00 89.31 103 ALA A CA 1
ATOM 823 C C . ALA A 1 103 ? 8.541 -0.251 12.566 1.00 89.31 103 ALA A C 1
ATOM 825 O O . ALA A 1 103 ? 7.848 -0.785 13.426 1.00 89.31 103 ALA A O 1
ATOM 826 N N . GLU A 1 104 ? 9.822 0.054 12.783 1.00 92.19 104 GLU A N 1
ATOM 827 C CA . GLU A 1 104 ? 10.493 -0.166 14.065 1.00 92.19 104 GLU A CA 1
ATOM 828 C C . GLU A 1 104 ? 9.958 0.764 15.167 1.00 92.19 104 GLU A C 1
ATOM 830 O O . GLU A 1 104 ? 9.761 0.328 16.300 1.00 92.19 104 GLU A O 1
ATOM 835 N N . GLU A 1 105 ? 9.693 2.033 14.846 1.00 90.25 105 GLU A N 1
ATOM 836 C CA . GLU A 1 105 ? 9.054 2.991 15.756 1.00 90.25 105 GLU A CA 1
ATOM 837 C C . GLU A 1 105 ? 7.636 2.539 16.139 1.00 90.25 105 GLU A C 1
ATOM 839 O O . GLU A 1 105 ? 7.306 2.505 17.326 1.00 90.25 105 GLU A O 1
ATOM 844 N N . ASP A 1 106 ? 6.833 2.112 15.161 1.00 81.69 106 ASP A N 1
ATOM 845 C CA . ASP A 1 106 ? 5.486 1.580 15.383 1.00 81.69 106 ASP A CA 1
ATOM 846 C C . ASP A 1 106 ? 5.523 0.300 16.232 1.00 81.69 106 ASP A C 1
ATOM 848 O O . ASP A 1 106 ? 4.726 0.149 17.161 1.00 81.69 106 ASP A O 1
ATOM 852 N N . ARG A 1 107 ? 6.490 -0.594 15.979 1.00 81.75 107 ARG A N 1
ATOM 853 C CA . ARG A 1 107 ? 6.699 -1.808 16.780 1.00 81.75 107 ARG A CA 1
ATOM 854 C C . ARG A 1 107 ? 7.027 -1.471 18.231 1.00 81.75 107 ARG A C 1
ATOM 856 O O . ARG A 1 107 ? 6.374 -1.990 19.130 1.00 81.75 107 ARG A O 1
ATOM 863 N N . ARG A 1 108 ? 7.971 -0.559 18.477 1.00 86.75 108 ARG A N 1
ATOM 864 C CA . ARG A 1 108 ? 8.324 -0.128 19.843 1.00 86.75 108 ARG A CA 1
ATOM 865 C C . ARG A 1 108 ? 7.161 0.556 20.548 1.00 86.75 108 ARG A C 1
ATOM 867 O O . ARG A 1 108 ? 6.953 0.334 21.737 1.00 86.75 108 ARG A O 1
ATOM 874 N N . ALA A 1 109 ? 6.386 1.371 19.834 1.00 81.25 109 ALA A N 1
ATOM 875 C CA . ALA A 1 109 ? 5.187 1.993 20.384 1.00 81.25 109 ALA A CA 1
ATOM 876 C C . ALA A 1 109 ? 4.124 0.944 20.748 1.00 81.25 109 ALA A C 1
ATOM 878 O O . ALA A 1 109 ? 3.487 1.053 21.798 1.00 81.25 109 ALA A O 1
ATOM 879 N N . ALA A 1 110 ? 3.949 -0.085 19.915 1.00 74.19 110 ALA A N 1
ATOM 880 C CA . ALA A 1 110 ? 3.057 -1.202 20.195 1.00 74.19 110 ALA A CA 1
ATOM 881 C C . ALA A 1 110 ? 3.535 -2.031 21.398 1.00 74.19 110 ALA A C 1
ATOM 883 O O . ALA A 1 110 ? 2.727 -2.324 22.275 1.00 74.19 110 ALA A O 1
ATOM 884 N N . GLU A 1 111 ? 4.830 -2.339 21.495 1.00 79.12 111 GLU A N 1
ATOM 885 C CA . GLU A 1 111 ? 5.438 -3.048 22.632 1.00 79.12 111 GLU A CA 1
ATOM 886 C C . GLU A 1 111 ? 5.314 -2.250 23.939 1.00 79.12 111 GLU A C 1
ATOM 888 O O . GLU A 1 111 ? 4.919 -2.797 24.971 1.00 79.12 111 GLU A O 1
ATOM 893 N N . ALA A 1 112 ? 5.568 -0.938 23.906 1.00 78.81 112 ALA A N 1
ATOM 894 C CA . ALA A 1 112 ? 5.400 -0.058 25.062 1.00 78.81 112 ALA A CA 1
ATOM 895 C C . ALA A 1 112 ? 3.939 -0.011 25.539 1.00 78.81 112 ALA A C 1
ATOM 897 O O . ALA A 1 112 ? 3.676 -0.121 26.738 1.00 78.81 112 ALA A O 1
ATOM 898 N N . ARG A 1 113 ? 2.976 0.084 24.609 1.00 71.19 113 ARG A N 1
ATOM 899 C CA . ARG A 1 113 ? 1.544 -0.018 24.933 1.00 71.19 113 ARG A CA 1
ATOM 900 C C . ARG A 1 113 ? 1.208 -1.397 25.489 1.00 71.19 113 ARG A C 1
ATOM 902 O O . ARG A 1 113 ? 0.568 -1.479 26.524 1.00 71.19 113 ARG A O 1
ATOM 909 N N . ALA A 1 114 ? 1.662 -2.476 24.859 1.00 69.12 114 ALA A N 1
ATOM 910 C CA . ALA A 1 114 ? 1.396 -3.837 25.318 1.00 69.12 114 ALA A CA 1
ATOM 911 C C . ALA A 1 114 ? 1.926 -4.093 26.740 1.00 69.12 114 ALA A C 1
ATOM 913 O O . ALA A 1 114 ? 1.255 -4.780 27.511 1.00 69.12 114 ALA A O 1
ATOM 914 N N . THR A 1 115 ? 3.074 -3.501 27.086 1.00 71.00 115 THR A N 1
ATOM 915 C CA . THR A 1 115 ? 3.686 -3.557 28.424 1.00 71.00 115 THR A CA 1
ATOM 916 C C . THR A 1 115 ? 2.889 -2.734 29.442 1.00 71.00 115 THR A C 1
ATOM 918 O O . THR A 1 115 ? 2.607 -3.213 30.534 1.00 71.00 115 THR A O 1
ATOM 921 N N . ALA A 1 116 ? 2.448 -1.523 29.082 1.00 70.25 116 ALA A N 1
ATOM 922 C CA . ALA A 1 116 ? 1.552 -0.722 29.926 1.00 70.25 116 ALA A CA 1
ATOM 923 C C . ALA A 1 116 ? 0.195 -1.415 30.166 1.00 70.25 116 ALA A C 1
ATOM 925 O O . ALA A 1 116 ? -0.411 -1.275 31.225 1.00 70.25 116 ALA A O 1
ATOM 926 N N . LEU A 1 117 ? -0.256 -2.201 29.188 1.00 66.94 117 LEU A N 1
ATOM 927 C CA . LEU A 1 117 ? -1.485 -2.990 29.215 1.00 66.94 117 LEU A CA 1
ATOM 928 C C . LEU A 1 117 ? -1.285 -4.400 29.808 1.00 66.94 117 LEU A C 1
ATOM 930 O O . LEU A 1 117 ? -2.168 -5.246 29.696 1.00 66.94 117 LEU A O 1
ATOM 934 N N . ASP A 1 118 ? -0.132 -4.723 30.403 1.00 64.50 118 ASP A N 1
ATOM 935 C CA . ASP A 1 118 ? 0.149 -6.051 30.989 1.00 64.50 118 ASP A CA 1
ATOM 936 C C . ASP A 1 118 ? -0.489 -6.302 32.357 1.00 64.50 118 ASP A C 1
ATOM 938 O O . ASP A 1 118 ? -0.322 -7.358 32.954 1.00 64.50 118 ASP A O 1
ATOM 942 N N . VAL A 1 119 ? -1.303 -5.357 32.825 1.00 60.44 119 VAL A N 1
ATOM 943 C CA . VAL A 1 119 ? -1.912 -5.386 34.159 1.00 60.44 119 VAL A CA 1
ATOM 944 C C . VAL A 1 119 ? -3.273 -6.111 34.181 1.00 60.44 119 VAL A C 1
ATOM 946 O O . VAL A 1 119 ? -3.882 -6.244 35.238 1.00 60.44 119 VAL A O 1
ATOM 949 N N . GLY A 1 120 ? -3.775 -6.649 33.060 1.00 64.75 120 GLY A N 1
ATOM 950 C CA . GLY A 1 120 ? -5.058 -7.363 33.084 1.00 64.75 120 GLY A CA 1
ATOM 951 C C . GLY A 1 120 ? -5.392 -8.214 31.861 1.00 64.75 120 GLY A C 1
ATOM 952 O O . GLY A 1 120 ? -4.839 -8.048 30.775 1.00 64.75 120 GLY A O 1
ATOM 953 N N . ARG A 1 121 ? -6.350 -9.131 32.046 1.00 76.62 121 ARG A N 1
ATOM 954 C CA . ARG A 1 121 ? -6.972 -9.902 30.961 1.00 76.62 121 ARG A CA 1
ATOM 955 C C . ARG A 1 121 ? -7.894 -8.979 30.163 1.00 76.62 121 ARG A C 1
ATOM 957 O O . ARG A 1 121 ? -8.777 -8.348 30.738 1.00 76.62 121 ARG A O 1
ATOM 964 N N . VAL A 1 122 ? -7.714 -8.941 28.843 1.00 80.50 122 VAL A N 1
ATOM 965 C CA . VAL A 1 122 ? -8.634 -8.236 27.940 1.00 80.50 122 VAL A CA 1
ATOM 966 C C . VAL A 1 122 ? -10.009 -8.913 28.018 1.00 80.50 122 VAL A C 1
ATOM 968 O O . VAL A 1 122 ? -10.070 -10.137 27.844 1.00 80.50 122 VAL A O 1
ATOM 971 N N . PRO A 1 123 ? -11.092 -8.163 28.297 1.00 83.25 123 PRO A N 1
ATOM 972 C CA . PRO A 1 123 ? -12.433 -8.727 28.397 1.00 83.25 123 PRO A CA 1
ATOM 973 C C . PRO A 1 123 ? -12.872 -9.353 27.072 1.00 83.25 123 PRO A C 1
ATOM 975 O O . PRO A 1 123 ? -12.418 -8.949 26.000 1.00 83.25 123 PRO A O 1
ATOM 978 N N . GLU A 1 124 ? -13.745 -10.354 27.166 1.00 87.56 124 GLU A N 1
ATOM 979 C CA . GLU A 1 124 ? -14.351 -10.986 25.995 1.00 87.56 124 GLU A CA 1
ATOM 980 C C . GLU A 1 124 ? -15.317 -10.043 25.274 1.00 87.56 124 GLU A C 1
ATOM 982 O O . GLU A 1 124 ? -15.735 -9.022 25.833 1.00 87.56 124 GLU A O 1
ATOM 987 N N . PHE A 1 125 ? -15.643 -10.368 24.021 1.00 90.94 125 PHE A N 1
ATOM 988 C CA . PHE A 1 125 ? -16.656 -9.639 23.265 1.00 90.94 125 PHE A CA 1
ATOM 989 C C . PHE A 1 125 ? -17.974 -9.577 24.047 1.00 90.94 125 PHE A C 1
ATOM 991 O O . PHE A 1 125 ? -18.520 -10.602 24.457 1.00 90.94 125 PHE A O 1
ATOM 998 N N . VAL A 1 126 ? -18.499 -8.364 24.239 1.00 91.25 126 VAL A N 1
ATOM 999 C CA . VAL A 1 126 ? -19.754 -8.133 24.963 1.00 91.25 126 VAL A CA 1
ATOM 1000 C C . VAL A 1 126 ? -20.630 -7.146 24.201 1.00 91.25 126 VAL A C 1
ATOM 1002 O O . VA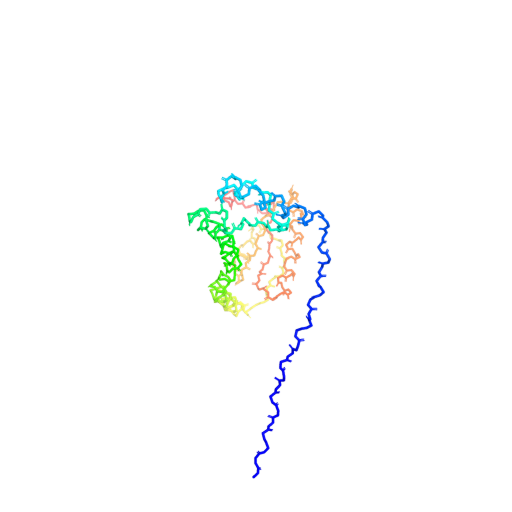L A 1 126 ? -20.168 -6.107 23.723 1.00 91.25 126 VAL A O 1
ATOM 1005 N N . ILE A 1 127 ? -21.920 -7.467 24.145 1.00 91.75 127 ILE A N 1
ATOM 1006 C CA . ILE A 1 127 ? -22.973 -6.550 23.716 1.00 91.75 127 ILE A CA 1
ATOM 1007 C C . ILE A 1 127 ? -23.422 -5.756 24.943 1.00 91.75 127 ILE A C 1
ATOM 1009 O O . ILE A 1 127 ? -23.838 -6.339 25.944 1.00 91.75 127 ILE A O 1
ATOM 1013 N N . VAL A 1 128 ? -23.307 -4.436 24.872 1.00 91.88 128 VAL A N 1
ATOM 1014 C CA . VAL A 1 128 ? -23.611 -3.505 25.956 1.00 91.88 128 VAL A CA 1
ATOM 1015 C C . VAL A 1 128 ? -24.797 -2.617 25.602 1.00 91.88 128 VAL A C 1
ATOM 1017 O O . VAL A 1 128 ? -25.062 -2.311 24.440 1.00 91.88 128 VAL A O 1
ATOM 1020 N N . SER A 1 129 ? -25.498 -2.182 26.639 1.00 91.19 129 SER A N 1
ATOM 1021 C CA . SER A 1 129 ? -26.518 -1.136 26.580 1.00 91.19 129 SER A CA 1
ATOM 1022 C C . SER A 1 129 ? -25.923 0.217 26.980 1.00 91.19 129 SER A C 1
ATOM 1024 O O . SER A 1 129 ? -24.841 0.286 27.567 1.00 91.19 129 SER A O 1
ATOM 1026 N N . PHE A 1 130 ? -26.635 1.312 26.703 1.00 89.56 130 PHE A N 1
ATOM 1027 C CA . PHE A 1 130 ? -26.140 2.659 26.999 1.00 89.56 130 PHE A CA 1
ATOM 1028 C C . PHE A 1 130 ? -25.706 2.882 28.467 1.00 89.56 130 PHE A C 1
ATOM 1030 O O . PHE A 1 130 ? -24.644 3.468 28.669 1.00 89.56 130 PHE A O 1
ATOM 1037 N N . PRO A 1 131 ? -26.414 2.374 29.501 1.00 89.12 131 PRO A N 1
ATOM 1038 C CA . PRO A 1 131 ? -25.963 2.492 30.894 1.00 89.12 131 PRO A CA 1
ATOM 1039 C C . PRO A 1 131 ? -24.615 1.843 31.201 1.00 89.12 131 PRO A C 1
ATOM 1041 O O . PRO A 1 131 ? -23.968 2.234 32.163 1.00 89.12 131 PRO A O 1
ATOM 1044 N N . GLN A 1 132 ? -24.208 0.847 30.414 1.00 89.50 132 GLN A N 1
ATOM 1045 C CA . GLN A 1 132 ? -22.968 0.092 30.611 1.00 89.50 132 GLN A CA 1
ATOM 1046 C C . GLN A 1 132 ? -21.784 0.725 29.865 1.00 89.50 132 GLN A C 1
ATOM 1048 O O . GLN A 1 132 ? -20.662 0.237 29.955 1.00 89.50 132 GLN A O 1
ATOM 1053 N N . MET A 1 133 ? -22.010 1.811 29.116 1.00 89.25 133 MET A N 1
ATOM 1054 C CA . MET A 1 133 ? -20.952 2.498 28.375 1.00 89.25 133 MET A CA 1
ATOM 1055 C C . MET A 1 133 ? -19.830 3.076 29.244 1.00 89.25 133 MET A C 1
ATOM 1057 O O . MET A 1 133 ? -18.684 2.957 28.814 1.00 89.25 133 MET A O 1
ATOM 1061 N N . PRO A 1 134 ? -20.081 3.657 30.436 1.00 89.12 134 PRO A N 1
ATOM 1062 C CA . PRO A 1 134 ? -19.002 4.095 31.322 1.00 89.12 134 PRO A CA 1
ATOM 1063 C C . PRO A 1 134 ? -17.997 2.972 31.609 1.00 89.12 134 PRO A C 1
ATOM 1065 O O . PRO A 1 134 ? -16.805 3.160 31.387 1.00 89.12 134 PRO A O 1
ATOM 1068 N N . ASP A 1 135 ? -18.475 1.763 31.919 1.00 87.31 135 ASP A N 1
ATOM 1069 C CA . ASP A 1 135 ? -17.628 0.587 32.177 1.00 87.31 135 ASP A CA 1
ATOM 1070 C C . ASP A 1 135 ? -16.796 0.159 30.957 1.00 87.31 135 ASP A C 1
ATOM 1072 O O . ASP A 1 135 ? -15.770 -0.509 31.090 1.00 87.31 135 ASP A O 1
ATOM 1076 N N . VAL A 1 136 ? -17.253 0.482 29.744 1.00 87.94 136 VAL A N 1
ATOM 1077 C CA . VAL A 1 136 ? -16.521 0.221 28.497 1.00 87.94 136 VAL A CA 1
ATOM 1078 C C . VAL A 1 136 ? -15.455 1.286 28.253 1.00 87.94 136 VAL A C 1
ATOM 1080 O O . VAL A 1 136 ? -14.357 0.956 27.805 1.00 87.94 136 VAL A O 1
ATOM 1083 N N . LEU A 1 137 ? -15.762 2.544 28.564 1.00 86.12 137 LEU A N 1
ATOM 1084 C CA . LEU A 1 137 ? -14.870 3.688 28.372 1.00 86.12 137 LEU A CA 1
ATOM 1085 C C . LEU A 1 137 ? -13.768 3.767 29.435 1.00 86.12 137 LEU A C 1
ATOM 1087 O O . LEU A 1 137 ? -12.670 4.226 29.136 1.00 86.12 137 LEU A O 1
ATOM 1091 N N . GLU A 1 138 ? -14.039 3.297 30.651 1.00 86.06 138 GLU A N 1
ATOM 1092 C CA . GLU A 1 138 ? -13.078 3.263 31.761 1.00 86.06 138 GLU A CA 1
ATOM 1093 C C . GLU A 1 138 ? -12.066 2.112 31.655 1.00 86.06 138 GLU A C 1
ATOM 1095 O O . GLU A 1 138 ? -11.142 2.007 32.466 1.00 86.06 138 GLU A O 1
ATOM 1100 N N . ARG A 1 139 ? -12.206 1.234 30.654 1.00 84.75 139 ARG A N 1
ATOM 1101 C CA . ARG A 1 139 ? -11.285 0.110 30.465 1.00 84.75 139 ARG A CA 1
ATOM 1102 C C . ARG A 1 139 ? -9.867 0.632 30.239 1.00 84.75 139 ARG A C 1
ATOM 1104 O O . ARG A 1 139 ? -9.666 1.532 29.426 1.00 84.75 139 ARG A O 1
ATOM 1111 N N . PRO A 1 140 ? -8.849 -0.004 30.844 1.00 79.94 140 PRO A N 1
ATOM 1112 C CA . PRO A 1 140 ? -7.465 0.402 30.633 1.00 79.94 140 PRO A CA 1
ATOM 1113 C C . PRO A 1 140 ? -6.962 0.053 29.224 1.00 79.94 140 PRO A C 1
ATOM 1115 O O . PRO A 1 140 ? -5.833 0.394 28.899 1.00 79.94 140 PRO A O 1
ATOM 1118 N N . PHE A 1 141 ? -7.771 -0.614 28.389 1.00 81.94 141 PHE A N 1
ATOM 1119 C CA . PHE A 1 141 ? -7.421 -1.067 27.044 1.00 81.94 141 PHE A CA 1
ATOM 1120 C C . PHE A 1 141 ? -8.113 -0.224 25.966 1.00 81.94 141 PHE A C 1
ATOM 1122 O O . PHE A 1 141 ? -9.266 0.178 26.150 1.00 81.94 141 PHE A O 1
ATOM 1129 N N . PRO A 1 142 ? -7.483 -0.045 24.791 1.00 87.00 142 PRO A N 1
ATOM 1130 C CA . PRO A 1 142 ? -8.185 0.447 23.613 1.00 87.00 142 PRO A CA 1
ATOM 1131 C C . PRO A 1 142 ? -9.393 -0.449 23.329 1.00 87.00 142 PRO A C 1
ATOM 1133 O O . PRO A 1 142 ? -9.251 -1.674 23.273 1.00 87.00 142 PRO A O 1
ATOM 1136 N N . THR A 1 143 ? -10.567 0.155 23.155 1.00 89.12 143 THR A N 1
ATOM 1137 C CA . THR A 1 143 ? -11.803 -0.581 22.881 1.00 89.12 143 THR A CA 1
ATOM 1138 C C . THR A 1 143 ? -12.333 -0.232 21.497 1.00 89.12 143 THR A C 1
ATOM 1140 O O . THR A 1 143 ? -12.606 0.930 21.204 1.00 89.12 143 THR A O 1
ATOM 1143 N N . LEU A 1 144 ? -12.485 -1.244 20.645 1.00 92.38 144 LEU A N 1
ATOM 1144 C CA . LEU A 1 144 ? -13.254 -1.151 19.411 1.00 92.38 144 LEU A CA 1
ATOM 1145 C C . LEU A 1 144 ? -14.733 -1.263 19.763 1.00 92.38 144 LEU A C 1
ATOM 1147 O O . LEU A 1 144 ? -15.172 -2.280 20.300 1.00 92.38 144 LEU A O 1
ATOM 1151 N N . LEU A 1 145 ? -15.484 -0.207 19.468 1.00 92.38 145 LEU A N 1
ATOM 1152 C CA . LEU A 1 145 ? -16.908 -0.134 19.750 1.00 92.38 145 LEU A CA 1
ATOM 1153 C C . LEU A 1 145 ? -17.700 -0.135 18.443 1.00 92.38 145 LEU A C 1
ATOM 1155 O O . LEU A 1 145 ? -17.584 0.796 17.647 1.00 92.38 145 LEU A O 1
ATOM 1159 N N . LEU A 1 146 ? -18.531 -1.155 18.244 1.00 93.19 146 LEU A N 1
ATOM 1160 C CA . LEU A 1 146 ? -19.529 -1.170 17.178 1.00 93.19 146 LEU A CA 1
ATOM 1161 C C . LEU A 1 146 ? -20.828 -0.551 17.696 1.00 93.19 146 LEU A C 1
ATOM 1163 O O . LEU A 1 146 ? -21.475 -1.116 18.570 1.00 93.19 146 LEU A O 1
ATOM 1167 N N . LEU A 1 147 ? -21.237 0.582 17.134 1.00 92.50 147 LEU A N 1
ATOM 1168 C CA . LEU A 1 147 ? -22.579 1.124 17.345 1.00 92.50 147 LEU A CA 1
ATOM 1169 C C . LEU A 1 147 ? -23.538 0.413 16.392 1.00 92.50 147 LEU A C 1
ATOM 1171 O O . LEU A 1 147 ? -23.313 0.445 15.181 1.00 92.50 147 LEU A O 1
ATOM 1175 N N . PHE A 1 148 ? -24.582 -0.231 16.908 1.00 92.31 148 PHE A N 1
ATOM 1176 C CA . PHE A 1 148 ? -25.493 -0.997 16.065 1.00 92.31 148 PHE A CA 1
ATOM 1177 C C . PHE A 1 148 ? -26.959 -0.815 16.458 1.00 92.31 148 PHE A C 1
ATOM 1179 O O . PHE A 1 148 ? -27.295 -0.506 17.599 1.00 92.31 148 PHE A O 1
ATOM 1186 N N . ASP A 1 149 ? -27.830 -1.023 15.476 1.00 90.38 149 ASP A N 1
ATOM 1187 C CA . ASP A 1 149 ? -29.276 -1.107 15.655 1.00 90.38 149 ASP A CA 1
ATOM 1188 C C . ASP A 1 149 ? -29.729 -2.473 15.108 1.00 90.38 149 ASP A C 1
ATOM 1190 O O . ASP A 1 149 ? -29.575 -2.708 13.898 1.00 90.38 149 ASP A O 1
ATOM 1194 N N . PRO A 1 150 ? -30.277 -3.374 15.949 1.00 87.56 150 PRO A N 1
ATOM 1195 C CA . PRO A 1 150 ? -30.760 -4.693 15.537 1.00 87.56 150 PRO A CA 1
ATOM 1196 C C . PRO A 1 150 ? -31.730 -4.664 14.347 1.00 87.56 150 PRO A C 1
ATOM 1198 O O . PRO A 1 150 ? -31.832 -5.651 13.622 1.00 87.56 150 PRO A O 1
ATOM 1201 N N . GLY A 1 151 ? -32.426 -3.545 14.119 1.00 88.50 151 GLY A N 1
ATOM 1202 C CA . GLY A 1 151 ? -33.341 -3.368 12.991 1.00 88.50 151 GLY A CA 1
ATOM 1203 C C . GLY A 1 151 ? -32.662 -3.236 11.622 1.00 88.50 151 GLY A C 1
ATOM 1204 O O . GLY A 1 151 ? -33.347 -3.209 10.601 1.00 88.50 151 GLY A O 1
ATOM 1205 N N . THR A 1 152 ? -31.329 -3.151 11.565 1.00 90.31 152 THR A N 1
ATOM 1206 C CA . THR A 1 152 ? -30.578 -2.919 10.323 1.00 90.31 152 THR A CA 1
ATOM 1207 C C . THR A 1 152 ? -29.845 -4.171 9.837 1.00 90.31 152 THR A C 1
ATOM 1209 O O . THR A 1 152 ? -29.181 -4.872 10.600 1.00 90.31 152 THR A O 1
ATOM 1212 N N . PHE A 1 153 ? -29.888 -4.421 8.523 1.00 90.50 153 PHE A N 1
ATOM 1213 C CA . PHE A 1 153 ? -29.184 -5.550 7.897 1.00 90.50 153 PHE A CA 1
ATOM 1214 C C . PHE A 1 153 ? -27.669 -5.531 8.158 1.00 90.50 153 PHE A C 1
ATOM 1216 O O . PHE A 1 153 ? -27.069 -6.572 8.417 1.00 90.50 153 PHE A O 1
ATOM 1223 N N . ALA A 1 154 ? -27.051 -4.346 8.131 1.00 88.69 154 ALA A N 1
ATOM 1224 C CA . ALA A 1 154 ? -25.625 -4.193 8.405 1.00 88.69 154 ALA A CA 1
ATOM 1225 C C . ALA A 1 154 ? -25.258 -4.735 9.795 1.00 88.69 154 ALA A C 1
ATOM 1227 O O . ALA A 1 154 ? -24.281 -5.467 9.928 1.00 88.69 154 ALA A O 1
ATOM 1228 N N . SER A 1 155 ? -26.078 -4.451 10.809 1.00 90.44 155 SER A N 1
ATOM 1229 C CA . SER A 1 155 ? -25.842 -4.928 12.172 1.00 90.44 155 SER A CA 1
ATOM 1230 C C . SER A 1 155 ? -25.873 -6.453 12.258 1.00 90.44 155 SER A C 1
ATOM 1232 O O . SER A 1 155 ? -25.006 -7.040 12.896 1.00 90.44 155 SER A O 1
ATOM 1234 N N . ALA A 1 156 ? -26.791 -7.107 11.539 1.00 88.94 156 ALA A N 1
ATOM 1235 C CA . ALA A 1 156 ? -26.859 -8.568 11.488 1.00 88.94 156 ALA A CA 1
ATOM 1236 C C . ALA A 1 156 ? -25.599 -9.213 10.878 1.00 88.94 156 ALA A C 1
ATOM 1238 O O . ALA A 1 156 ? -25.230 -10.316 11.274 1.00 88.94 156 ALA A O 1
ATOM 1239 N N . MET A 1 157 ? -24.923 -8.533 9.944 1.00 92.19 157 MET A N 1
ATOM 1240 C CA . MET A 1 157 ? -23.676 -9.029 9.349 1.00 92.19 157 MET A CA 1
ATOM 1241 C C . MET A 1 157 ? -22.429 -8.678 10.166 1.00 92.19 157 MET A C 1
ATOM 1243 O O . MET A 1 157 ? -21.538 -9.511 10.315 1.00 92.19 157 MET A O 1
ATOM 1247 N N . PHE A 1 158 ? -22.333 -7.451 10.682 1.00 92.31 158 PHE A N 1
ATOM 1248 C CA . PHE A 1 158 ? -21.116 -6.980 11.347 1.00 92.31 158 PHE A CA 1
ATOM 1249 C C . PHE A 1 158 ? -20.995 -7.451 12.795 1.00 92.31 158 PHE A C 1
ATOM 1251 O O . PHE A 1 158 ? -19.877 -7.621 13.269 1.00 92.31 158 PHE A O 1
ATOM 1258 N N . LEU A 1 159 ? -22.103 -7.705 13.492 1.00 92.38 159 LEU A N 1
ATOM 1259 C CA . LEU A 1 159 ? -22.074 -8.187 14.873 1.00 92.38 159 LEU A CA 1
ATOM 1260 C C . LEU A 1 159 ? -21.318 -9.527 15.036 1.00 92.38 159 LEU A C 1
ATOM 1262 O O . LEU A 1 159 ? -20.405 -9.569 15.861 1.00 92.38 159 LEU A O 1
ATOM 1266 N N . PRO A 1 160 ? -21.599 -10.595 14.255 1.00 92.25 160 PRO A N 1
ATOM 1267 C CA . PRO A 1 160 ? -20.802 -11.823 14.328 1.00 92.25 160 PRO A CA 1
ATOM 1268 C C . PRO A 1 160 ? -19.355 -11.602 13.865 1.00 92.25 160 PRO A C 1
ATOM 1270 O O . PRO A 1 160 ? -18.431 -12.154 14.452 1.00 92.25 160 PRO A O 1
ATOM 1273 N N . LEU A 1 161 ? -19.130 -10.722 12.885 1.00 93.81 161 LEU A N 1
ATOM 1274 C CA . LEU A 1 161 ? -17.782 -10.395 12.416 1.00 93.81 161 LEU A CA 1
ATOM 1275 C C . LEU A 1 161 ? -16.940 -9.698 13.499 1.00 93.81 161 LEU A C 1
ATOM 1277 O O . LEU A 1 161 ? -15.735 -9.913 13.563 1.00 93.81 161 LEU A O 1
ATOM 1281 N N . MET A 1 162 ? -17.552 -8.893 14.374 1.00 92.88 162 MET A N 1
ATOM 1282 C CA . MET A 1 162 ? -16.864 -8.300 15.529 1.00 92.88 162 MET A CA 1
ATOM 1283 C C . MET A 1 162 ? -16.450 -9.344 16.563 1.00 92.88 162 MET A C 1
ATOM 1285 O O . MET A 1 162 ? -15.376 -9.219 17.148 1.00 92.88 162 MET A O 1
ATOM 1289 N N . HIS A 1 163 ? -17.263 -10.381 16.762 1.00 91.75 163 HIS A N 1
ATOM 1290 C CA . HIS A 1 163 ? -16.889 -11.510 17.605 1.00 91.75 163 HIS A CA 1
ATOM 1291 C C . HIS A 1 163 ? -15.685 -12.267 17.014 1.00 91.75 163 HIS A C 1
ATOM 1293 O O . HIS A 1 163 ? -14.712 -12.533 17.717 1.00 91.75 163 HIS A O 1
ATOM 1299 N N . ASP A 1 164 ? -15.691 -12.537 15.708 1.00 93.06 164 ASP A N 1
ATOM 1300 C CA . ASP A 1 164 ? -14.563 -13.198 15.037 1.00 93.06 164 ASP A CA 1
ATOM 1301 C C . ASP A 1 164 ? -13.296 -12.327 15.032 1.00 93.06 164 ASP A C 1
ATOM 1303 O O . ASP A 1 164 ? -12.179 -12.824 15.203 1.00 93.06 164 ASP A O 1
ATOM 1307 N N . LEU A 1 165 ? -13.461 -11.009 14.883 1.00 92.31 165 LEU A N 1
ATOM 1308 C CA . LEU A 1 165 ? -12.372 -10.041 14.976 1.00 92.31 165 LEU A CA 1
ATOM 1309 C C . LEU A 1 165 ? -11.741 -10.047 16.371 1.00 92.31 165 LEU A C 1
ATOM 1311 O O . LEU A 1 165 ? -10.518 -10.030 16.479 1.00 92.31 165 LEU A O 1
ATOM 1315 N N . GLU A 1 166 ? -12.549 -10.096 17.431 1.00 93.31 166 GLU A N 1
ATOM 1316 C CA . GLU A 1 166 ? -12.056 -10.217 18.805 1.00 93.31 166 GLU A CA 1
ATOM 1317 C C . GLU A 1 166 ? -11.183 -11.463 18.979 1.00 93.31 166 GLU A C 1
ATOM 1319 O O . GLU A 1 166 ? -10.061 -11.364 19.490 1.00 93.31 166 GLU A O 1
ATOM 1324 N N . ALA A 1 167 ? -11.645 -12.606 18.464 1.00 90.25 167 ALA A N 1
ATOM 1325 C CA . ALA A 1 167 ? -10.913 -13.861 18.547 1.00 90.25 167 ALA A CA 1
ATOM 1326 C C . ALA A 1 167 ? -9.579 -13.790 17.786 1.00 90.25 167 ALA A C 1
ATOM 1328 O O . ALA A 1 167 ? -8.546 -14.233 18.297 1.00 90.25 167 ALA A O 1
ATOM 1329 N N . ALA A 1 168 ? -9.570 -13.182 16.595 1.00 91.12 168 ALA A N 1
ATOM 1330 C CA . ALA A 1 168 ? -8.363 -12.982 15.795 1.00 91.12 168 ALA A CA 1
ATOM 1331 C C . ALA A 1 168 ? -7.358 -12.032 16.474 1.00 91.12 168 ALA A C 1
ATOM 1333 O O . ALA A 1 168 ? -6.159 -12.325 16.537 1.00 91.12 168 ALA A O 1
ATOM 1334 N N . LEU A 1 169 ? -7.838 -10.918 17.037 1.00 89.50 169 LEU A N 1
ATOM 1335 C CA . LEU A 1 169 ? -7.009 -9.969 17.783 1.00 89.50 169 LEU A CA 1
ATOM 1336 C C . LEU A 1 169 ? -6.388 -10.643 19.010 1.00 89.50 169 LEU A C 1
ATOM 1338 O O . LEU A 1 169 ? -5.173 -10.565 19.198 1.00 89.50 169 LEU A O 1
ATOM 1342 N N . ARG A 1 170 ? -7.177 -11.403 19.778 1.00 86.00 170 ARG A N 1
ATOM 1343 C CA . ARG A 1 170 ? -6.675 -12.174 20.922 1.00 86.00 170 ARG A CA 1
ATOM 1344 C C . ARG A 1 170 ? -5.638 -13.218 20.504 1.00 86.00 170 ARG A C 1
ATOM 1346 O O . ARG A 1 170 ? -4.589 -13.299 21.137 1.00 86.00 170 ARG A O 1
ATOM 1353 N N . ALA A 1 171 ? -5.898 -13.989 19.446 1.00 85.88 171 ALA A N 1
ATOM 1354 C CA . ALA A 1 171 ? -4.973 -15.013 18.949 1.00 85.88 171 ALA A CA 1
ATOM 1355 C C . ALA A 1 171 ? -3.627 -14.423 18.493 1.00 85.88 171 ALA A C 1
ATOM 1357 O O . ALA A 1 171 ? -2.585 -15.055 18.651 1.00 85.88 171 ALA A O 1
ATOM 1358 N N . SER A 1 172 ? -3.640 -13.194 17.973 1.00 84.75 172 SER A N 1
ATOM 1359 C CA . SER A 1 172 ? -2.434 -12.447 17.593 1.00 84.75 172 SER A CA 1
ATOM 1360 C C . SER A 1 172 ? -1.740 -11.720 18.757 1.00 84.75 172 SER A C 1
ATOM 1362 O O . SER A 1 172 ? -0.732 -11.048 18.545 1.00 84.75 172 SER A O 1
ATOM 1364 N N . GLY A 1 173 ? -2.253 -11.841 19.989 1.00 78.31 173 GLY A N 1
ATOM 1365 C CA . GLY A 1 173 ? -1.705 -11.172 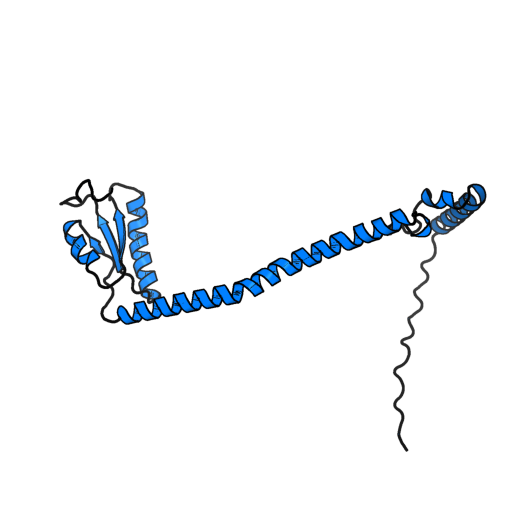21.174 1.00 78.31 173 GLY A CA 1
ATOM 1366 C C . GLY A 1 173 ? -1.973 -9.663 21.228 1.00 78.31 173 GLY A C 1
ATOM 1367 O O . GLY A 1 173 ? -1.379 -8.959 22.046 1.00 78.31 173 GLY A O 1
ATOM 1368 N N . ILE A 1 174 ? -2.863 -9.146 20.376 1.00 82.81 174 ILE A N 1
ATOM 1369 C CA . ILE A 1 174 ? -3.219 -7.727 20.336 1.00 82.81 174 ILE A CA 1
ATOM 1370 C C . ILE A 1 174 ? -4.206 -7.424 21.469 1.00 82.81 174 ILE A C 1
ATOM 1372 O O . ILE A 1 174 ? -5.318 -7.950 21.517 1.00 82.81 174 ILE A O 1
ATOM 1376 N N . LYS A 1 175 ? -3.806 -6.537 22.388 1.00 83.25 175 LYS A N 1
ATOM 1377 C CA . LYS A 1 175 ? -4.591 -6.173 23.576 1.00 83.25 175 LYS A CA 1
ATOM 1378 C C . LYS A 1 175 ? -5.624 -5.083 23.284 1.00 83.25 175 LYS A C 1
ATOM 1380 O O . LYS A 1 175 ? -5.462 -3.938 23.699 1.00 83.25 175 LYS A O 1
ATOM 1385 N N . VAL A 1 176 ? -6.672 -5.443 22.552 1.00 88.12 176 VAL A N 1
ATOM 1386 C CA . VAL A 1 176 ? -7.791 -4.555 22.208 1.00 88.12 176 VAL A CA 1
ATOM 1387 C C . VAL A 1 176 ? -9.090 -5.219 22.643 1.00 88.12 176 VAL A C 1
ATOM 1389 O O . VAL A 1 176 ? -9.346 -6.365 22.284 1.00 88.12 176 VAL A O 1
ATOM 1392 N N . ALA A 1 177 ? -9.903 -4.513 23.427 1.00 89.25 177 ALA A N 1
ATOM 1393 C CA . ALA A 1 177 ? -11.239 -4.981 23.776 1.00 89.25 177 ALA A CA 1
ATOM 1394 C C . ALA A 1 177 ? -12.196 -4.719 22.608 1.00 89.25 177 ALA A C 1
ATOM 1396 O O . ALA A 1 177 ? -12.077 -3.705 21.923 1.00 89.25 177 ALA A O 1
ATOM 1397 N N . VAL A 1 178 ? -13.168 -5.601 22.394 1.00 93.62 178 VAL A N 1
ATOM 1398 C CA . VAL A 1 178 ? -14.217 -5.402 21.387 1.00 93.62 178 VAL A CA 1
ATOM 1399 C C . VAL A 1 178 ? -15.564 -5.4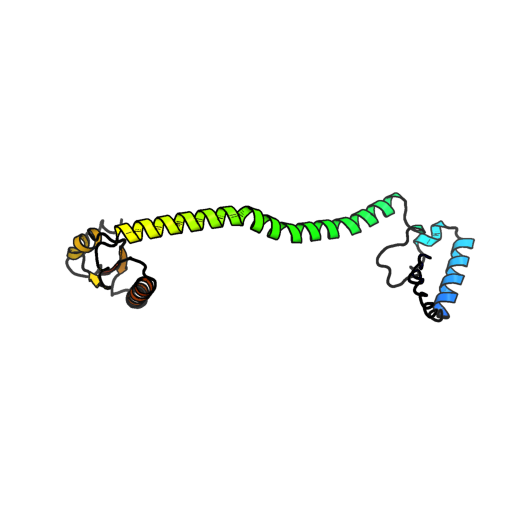06 22.096 1.00 93.62 178 VAL A C 1
ATOM 1401 O O . VAL A 1 178 ? -15.845 -6.289 22.903 1.00 93.62 178 VAL A O 1
ATOM 1404 N N . ALA A 1 179 ? -16.387 -4.399 21.833 1.00 93.62 179 ALA A N 1
ATOM 1405 C CA . ALA A 1 179 ? -17.728 -4.282 22.386 1.00 93.62 179 ALA A CA 1
ATOM 1406 C C . ALA A 1 179 ? -18.701 -3.797 21.310 1.00 93.62 179 ALA A C 1
ATOM 1408 O O . ALA A 1 179 ? -18.308 -3.120 20.360 1.00 93.62 179 ALA A O 1
ATOM 1409 N N . ALA A 1 180 ? -19.979 -4.120 21.469 1.00 93.62 180 ALA A N 1
ATOM 1410 C CA . ALA A 1 180 ? -21.034 -3.625 20.594 1.00 93.62 180 ALA A CA 1
ATOM 1411 C C . ALA A 1 180 ? -22.106 -2.912 21.424 1.00 93.62 180 ALA A C 1
ATOM 1413 O O . ALA A 1 180 ? -22.652 -3.512 22.342 1.00 93.62 180 ALA A O 1
ATOM 1414 N N . LEU A 1 181 ? -22.400 -1.649 21.118 1.00 93.19 181 LEU A N 1
ATOM 1415 C CA . LEU A 1 181 ? -23.448 -0.867 21.770 1.00 93.19 181 LEU A CA 1
ATOM 1416 C C . LEU A 1 181 ? -24.754 -0.981 20.986 1.00 93.19 181 LEU A C 1
ATOM 1418 O O . LEU A 1 181 ? -24.834 -0.514 19.848 1.00 93.19 181 LEU A O 1
ATOM 1422 N N . ASP A 1 182 ? -25.774 -1.543 21.630 1.00 92.00 182 ASP A N 1
ATOM 1423 C CA . ASP A 1 182 ? -27.137 -1.574 21.104 1.00 92.00 182 ASP A CA 1
ATOM 1424 C C . ASP A 1 182 ? -27.811 -0.207 21.308 1.00 92.00 182 ASP A C 1
ATOM 1426 O O . ASP A 1 182 ? -28.094 0.211 22.435 1.00 92.00 182 ASP A O 1
ATOM 1430 N N . LEU A 1 183 ? -28.074 0.493 20.204 1.00 89.62 183 LEU A N 1
ATOM 1431 C CA . LEU A 1 183 ? -28.739 1.798 20.192 1.00 89.62 183 LEU A CA 1
ATOM 1432 C C . LEU A 1 183 ? -30.256 1.699 20.428 1.00 89.62 183 LEU A C 1
ATOM 1434 O O . LEU A 1 183 ? -30.897 2.697 20.769 1.00 89.62 183 LEU A O 1
ATOM 1438 N N . SER A 1 184 ? -30.843 0.516 20.238 1.00 87.44 184 SER A N 1
ATOM 1439 C CA . SER A 1 184 ? -32.278 0.269 20.403 1.00 87.44 184 SER A CA 1
ATOM 1440 C C . SER A 1 184 ? -32.663 -0.068 21.849 1.00 87.44 184 SER A C 1
ATOM 1442 O O . SER A 1 184 ? -33.811 0.179 22.250 1.00 87.44 184 SER A O 1
ATOM 1444 N N . ALA A 1 185 ? -31.702 -0.581 22.628 1.00 86.44 185 ALA A N 1
ATOM 1445 C CA . ALA A 1 185 ? -31.870 -1.005 24.013 1.00 86.44 185 ALA A CA 1
ATOM 1446 C C . ALA A 1 185 ? -32.303 0.147 24.937 1.00 86.44 185 ALA A C 1
ATOM 1448 O O . ALA A 1 185 ? -31.917 1.302 24.762 1.00 86.44 185 ALA A O 1
ATOM 1449 N N . SER A 1 186 ? -33.122 -0.173 25.946 1.00 81.06 186 SER A N 1
ATOM 1450 C CA . SER A 1 186 ? -33.609 0.799 26.933 1.00 81.06 186 SER A CA 1
ATOM 1451 C C . SER A 1 186 ? -32.741 0.789 28.199 1.00 81.06 186 SER A C 1
ATOM 1453 O O . SER A 1 186 ? -32.502 -0.292 28.737 1.00 81.06 186 SER A O 1
ATOM 1455 N N . PRO A 1 187 ? -32.351 1.957 28.745 1.00 82.94 187 PRO A N 1
ATOM 1456 C CA . PRO A 1 187 ? -32.594 3.305 28.232 1.00 82.94 187 PRO A CA 1
ATOM 1457 C C . PRO A 1 187 ? -31.737 3.613 26.999 1.00 82.94 187 PRO A C 1
ATOM 1459 O O . PRO A 1 187 ? -30.572 3.228 26.920 1.00 82.94 187 PRO A O 1
ATOM 1462 N N . ARG A 1 188 ? -32.339 4.334 26.050 1.00 82.94 188 ARG A N 1
ATOM 1463 C CA . ARG A 1 188 ? -31.694 4.706 24.788 1.00 82.94 188 ARG A CA 1
ATOM 1464 C C . ARG A 1 188 ? -30.675 5.833 24.993 1.00 82.94 188 ARG A C 1
ATOM 1466 O O . ARG A 1 188 ? -30.882 6.664 25.884 1.00 82.94 188 ARG A O 1
ATOM 1473 N N . PRO A 1 189 ? -29.619 5.906 24.161 1.00 83.56 189 PRO A N 1
ATOM 1474 C CA . PRO A 1 189 ? -28.718 7.053 24.150 1.00 83.56 189 PRO A CA 1
ATOM 1475 C C . PRO A 1 189 ? -29.486 8.362 23.887 1.00 83.56 189 PRO A C 1
ATOM 1477 O O . PRO A 1 189 ? -30.486 8.357 23.160 1.00 83.56 189 PRO A O 1
ATOM 1480 N N . PRO A 1 190 ? -29.038 9.500 24.452 1.00 83.44 190 PRO A N 1
ATOM 1481 C CA . PRO A 1 190 ? -29.630 10.800 24.160 1.00 83.44 190 PRO A CA 1
ATOM 1482 C C . PRO A 1 190 ? -29.469 11.135 22.672 1.00 83.44 190 PRO A C 1
ATOM 1484 O O . PRO A 1 190 ? -28.501 10.724 22.035 1.00 83.44 190 PRO A O 1
ATOM 1487 N N . ALA A 1 191 ? -30.386 11.930 22.116 1.00 77.38 191 ALA A N 1
ATOM 1488 C CA . ALA A 1 191 ? -30.361 12.285 20.693 1.00 77.38 191 ALA A CA 1
ATOM 1489 C C . ALA A 1 191 ? -29.053 12.975 20.257 1.00 77.38 191 ALA A C 1
ATOM 1491 O O . ALA A 1 191 ? -28.665 12.854 19.102 1.00 77.38 191 ALA A O 1
ATOM 1492 N N . SER A 1 192 ? -28.351 13.645 21.176 1.00 81.44 192 SER A N 1
ATOM 1493 C CA . SER A 1 192 ? -27.045 14.278 20.950 1.00 81.44 192 SER A CA 1
ATOM 1494 C C . SER A 1 192 ? -25.864 13.302 20.905 1.00 81.44 192 SER A C 1
ATOM 1496 O O . SER A 1 192 ? -24.742 13.731 20.701 1.00 81.44 192 SER A O 1
ATOM 1498 N N . PHE A 1 193 ? -26.065 12.004 21.142 1.00 74.88 193 PHE A N 1
ATOM 1499 C CA . PHE A 1 193 ? -24.967 11.032 21.191 1.00 74.88 193 PHE A CA 1
ATOM 1500 C C . PHE A 1 193 ? -24.332 10.758 19.816 1.00 74.88 193 PHE A C 1
ATOM 1502 O O . PHE A 1 193 ? -23.192 10.313 19.743 1.00 74.88 193 PHE A O 1
ATOM 1509 N N . LEU A 1 194 ? -25.068 11.011 18.731 1.00 69.25 194 LEU A N 1
ATOM 1510 C CA . LEU A 1 194 ? -24.637 10.744 17.355 1.00 69.25 194 LEU A CA 1
ATOM 1511 C C . LEU A 1 194 ? -24.229 12.016 16.581 1.00 69.25 194 LEU A C 1
ATOM 1513 O O . LEU A 1 194 ? -24.004 11.918 15.375 1.00 69.25 194 LEU A O 1
ATOM 1517 N N . TRP A 1 195 ? -24.158 13.182 17.243 1.00 54.81 195 TRP A N 1
ATOM 1518 C CA . TRP A 1 195 ? -23.914 14.493 16.622 1.00 54.81 195 TRP A CA 1
ATOM 1519 C C . TRP A 1 195 ? -22.842 15.299 17.350 1.00 54.81 195 TRP A C 1
ATOM 1521 O O . TRP A 1 195 ? -22.927 15.398 18.594 1.00 54.81 195 TRP A O 1
#

Secondary structure (DSSP, 8-state):
----PPP------PPPP-----HHHHHHHHHHHHHHHHH-GGGGGTSPPS-TT-SS--GGGS-TTHHHHHHHHHHHHHHHHHHHHHHHHHHHHHHHHHHHHHHHHHHHHHHHHHHHTTTSPPPPPEEE-GGGHHHHHT-SS-EEEEEE-TTSHHHHHHHHHHHHHHHHHHHTT---EEEEEESSSSSPPPGGGG-